Protein AF-A0AAE4YA84-F1 (afdb_monomer)

Organism: NCBI:txid2699202

Sequence (177 aa):
MNLVRAWNPTETQLVQSTLVKAIRNSNLIGAQMQAAASNQAQGNSAVKLFLGHVHGQLVAPDEIDIAPGKGYPDCYLKVGGVSYCLEVKNTENWTPNDTNRRVLLSSTKKMRKLVSTATIDDPPAHLCCTLVHDQYLVINEVRLDFIEPTTEVNVRLEASTSQKLLTNATHYVVTIP

Solvent-accessible surface area (backbone atoms only — not comparable to full-atom values): 10435 Å² total; per-residue (Å²): 132,66,84,44,24,69,76,51,74,68,58,51,52,49,50,49,53,54,49,53,54,12,44,71,72,29,57,44,62,70,34,70,51,65,88,52,98,40,74,68,53,31,36,51,34,45,44,51,51,50,48,73,29,31,45,85,46,47,61,82,89,30,47,61,46,77,37,83,71,73,57,24,39,55,23,37,37,33,50,92,91,43,35,28,38,28,35,58,45,70,42,62,74,87,54,99,82,59,80,74,86,76,85,86,72,66,54,54,68,36,41,54,48,35,34,76,67,68,64,27,45,87,49,28,36,41,38,37,39,34,39,28,18,44,98,79,33,32,22,73,46,78,46,80,46,79,48,41,66,82,57,86,76,89,83,79,90,81,90,80,85,45,73,73,56,50,76,74,45,95,77,91,86,85,86,82,136

Nearest PDB structures (foldseek):
  1xhv-assembly2_D  TM=3.497E-01  e=3.146E-02  Haemophilus influenzae
  3e43-assembly1_A  TM=3.260E-01  e=1.869E-02  Haemophilus influenzae
  2gii-assembly1_A  TM=3.249E-01  e=2.129E-02  Haemophilus influenzae
  3e44-assembly1_A  TM=3.205E-01  e=2.425E-02  Haemophilus influenzae
  1tx3-assembly1_A  TM=3.180E-01  e=2.948E-02  Haemophilus influenzae

Mean predicted aligned error: 6.12 Å

Foldseek 3Di:
DQQAAADDPVNVVQVVVQQVQLCVQQPLQQDAFDDDPDQVVSQVSQLCSSCNRRQVSGDPPWGKDQQPDDFPDRIWTATPNAIAGEHEAEDADDDPPDPDDDDQGDPCPSVVVCCVVVVHDVNHWYKYWYFHHHPRRRGRDIDIDGDHSPPDDDDDDDDDDDPVNVVVDDDDDDDDD

Structure (mmCIF, N/CA/C/O backbone):
data_AF-A0AAE4YA84-F1
#
_entry.id   AF-A0AAE4YA84-F1
#
loop_
_atom_site.group_PDB
_atom_site.id
_atom_site.type_symbol
_atom_site.label_atom_id
_atom_site.label_alt_id
_atom_site.label_comp_id
_atom_site.label_asym_id
_atom_site.label_entity_id
_atom_site.label_seq_id
_atom_site.pdbx_PDB_ins_code
_atom_site.Cartn_x
_atom_site.Cartn_y
_atom_site.Cartn_z
_atom_site.occupancy
_atom_site.B_iso_or_equiv
_atom_site.auth_seq_id
_atom_site.auth_comp_id
_atom_site.auth_asym_id
_atom_site.auth_atom_id
_atom_site.pdbx_PDB_model_num
ATOM 1 N N . MET A 1 1 ? 4.873 -14.575 16.492 1.00 55.22 1 MET A N 1
ATOM 2 C CA . MET A 1 1 ? 4.150 -13.340 16.127 1.00 55.22 1 MET A CA 1
ATOM 3 C C . MET A 1 1 ? 3.693 -13.515 14.693 1.00 55.22 1 MET A C 1
ATOM 5 O O . MET A 1 1 ? 4.552 -13.665 13.827 1.00 55.22 1 MET A O 1
ATOM 9 N N . ASN A 1 2 ? 2.384 -13.628 14.468 1.00 68.94 2 ASN A N 1
ATOM 10 C CA . ASN A 1 2 ? 1.846 -13.740 13.112 1.00 68.94 2 ASN A CA 1
ATOM 11 C C . ASN A 1 2 ? 2.110 -12.424 12.375 1.00 68.94 2 ASN A C 1
ATOM 13 O O . ASN A 1 2 ? 2.068 -11.363 12.985 1.00 68.94 2 ASN A O 1
ATOM 17 N N . LEU A 1 3 ? 2.480 -12.491 11.097 1.00 82.50 3 LEU A N 1
ATOM 18 C CA . LEU A 1 3 ? 2.800 -11.287 10.324 1.00 82.50 3 LEU A CA 1
ATOM 19 C C . LEU A 1 3 ? 1.569 -10.644 9.704 1.00 82.50 3 LEU A C 1
ATOM 21 O O . LEU A 1 3 ? 1.678 -9.494 9.325 1.00 82.50 3 LEU A O 1
ATOM 25 N N . VAL A 1 4 ? 0.466 -11.387 9.606 1.00 90.12 4 VAL A N 1
ATOM 26 C CA . VAL A 1 4 ? -0.806 -10.997 8.995 1.00 90.12 4 VAL A CA 1
ATOM 27 C C . VAL A 1 4 ? -1.915 -11.546 9.891 1.00 90.12 4 VAL A C 1
ATOM 29 O O . VAL A 1 4 ? -1.876 -12.731 10.243 1.00 90.12 4 VAL A O 1
ATOM 32 N N . ARG A 1 5 ? -2.881 -10.711 10.288 1.00 94.00 5 ARG A N 1
ATOM 33 C CA . ARG A 1 5 ? -4.149 -11.171 10.880 1.00 94.00 5 ARG A CA 1
ATOM 34 C C . ARG A 1 5 ? -5.212 -11.356 9.802 1.00 94.00 5 ARG A C 1
ATOM 36 O O . ARG A 1 5 ? -5.150 -10.708 8.763 1.00 94.00 5 ARG A O 1
ATOM 43 N N . ALA A 1 6 ? -6.195 -12.207 10.084 1.00 94.69 6 ALA A N 1
ATOM 44 C CA . ALA A 1 6 ? -7.377 -12.324 9.240 1.00 94.69 6 ALA A CA 1
ATOM 45 C C . ALA A 1 6 ? -8.194 -11.027 9.265 1.00 94.69 6 ALA A C 1
ATOM 47 O O . ALA A 1 6 ? -8.254 -10.332 10.292 1.00 94.69 6 ALA A O 1
ATOM 48 N N . TRP A 1 7 ? -8.833 -10.727 8.142 1.00 94.88 7 TRP A N 1
ATOM 49 C CA . TRP A 1 7 ? -9.827 -9.668 8.078 1.00 94.88 7 TRP A CA 1
ATOM 50 C C . TRP A 1 7 ? -11.151 -10.163 8.645 1.00 94.88 7 TRP A C 1
ATOM 52 O O . TRP A 1 7 ? -11.558 -11.300 8.399 1.00 94.88 7 TRP A O 1
ATOM 62 N N . ASN A 1 8 ? -11.849 -9.315 9.402 1.00 92.69 8 ASN A N 1
ATOM 63 C CA . ASN A 1 8 ? -13.237 -9.607 9.733 1.00 92.69 8 ASN A CA 1
ATOM 64 C C . ASN A 1 8 ? -14.173 -9.039 8.639 1.00 92.69 8 ASN A C 1
ATOM 66 O O . ASN A 1 8 ? -13.880 -7.978 8.084 1.00 92.69 8 ASN A O 1
ATOM 70 N N . PRO A 1 9 ? -15.306 -9.697 8.313 1.00 94.50 9 PRO A N 1
ATOM 71 C CA . PRO A 1 9 ? -16.166 -9.259 7.208 1.00 94.50 9 PRO A CA 1
ATOM 72 C C . PRO A 1 9 ? -16.691 -7.822 7.343 1.00 94.50 9 PRO A C 1
ATOM 74 O O . PRO A 1 9 ? -16.826 -7.113 6.346 1.00 94.50 9 PRO A O 1
ATOM 77 N N . THR A 1 10 ? -16.960 -7.380 8.573 1.00 95.31 10 THR A N 1
ATOM 78 C CA . THR A 1 10 ? -17.437 -6.023 8.866 1.00 95.31 10 THR A CA 1
ATOM 79 C C . THR A 1 10 ? -16.352 -4.976 8.597 1.00 95.31 10 THR A C 1
ATOM 81 O O . THR A 1 10 ? -16.636 -3.946 7.990 1.00 95.31 10 THR A O 1
ATOM 84 N N . GLU A 1 11 ? -15.105 -5.244 8.991 1.00 94.56 11 GLU A N 1
ATOM 85 C CA . GLU A 1 11 ? -13.926 -4.424 8.691 1.00 94.56 11 GLU A CA 1
ATOM 86 C C . GLU A 1 11 ? -13.693 -4.350 7.188 1.00 94.56 11 GLU A C 1
ATOM 88 O O . GLU A 1 11 ? -13.534 -3.254 6.656 1.00 94.56 11 GLU A O 1
ATOM 93 N N . THR A 1 12 ? -13.716 -5.494 6.492 1.00 96.25 12 THR A N 1
ATOM 94 C CA . THR A 1 12 ? -13.548 -5.547 5.035 1.00 96.25 12 THR A CA 1
ATOM 95 C C . THR A 1 12 ? -14.577 -4.665 4.346 1.00 96.25 12 THR A C 1
ATOM 97 O O . THR A 1 12 ? -14.216 -3.824 3.524 1.00 96.25 12 THR A O 1
ATOM 100 N N . GLN A 1 13 ? -15.855 -4.809 4.706 1.00 97.31 13 GLN A N 1
ATOM 101 C CA . GLN A 1 13 ? -16.930 -4.021 4.113 1.00 97.31 13 GLN A CA 1
ATOM 102 C C . GLN A 1 13 ? -16.773 -2.528 4.414 1.00 97.31 13 GLN A C 1
ATOM 104 O O . GLN A 1 13 ? -16.959 -1.700 3.519 1.00 97.31 13 GLN A O 1
ATOM 109 N N . LEU A 1 14 ? -16.407 -2.179 5.649 1.00 97.06 14 LEU A N 1
ATOM 110 C CA . LEU A 1 14 ? -16.203 -0.795 6.051 1.00 97.06 14 LEU A CA 1
ATOM 111 C C . LEU A 1 14 ? -15.045 -0.166 5.266 1.00 97.06 14 LEU A C 1
ATOM 113 O O . LEU A 1 14 ? -15.260 0.821 4.565 1.00 97.06 14 LEU A O 1
ATOM 117 N N . VAL A 1 15 ? -13.862 -0.787 5.288 1.00 97.56 15 VAL A N 1
ATOM 118 C CA . VAL A 1 15 ? -12.673 -0.335 4.549 1.00 97.56 15 VAL A CA 1
ATOM 119 C C . VAL A 1 15 ? -12.952 -0.236 3.052 1.00 97.56 15 VAL A C 1
ATOM 121 O O . VAL A 1 15 ? -12.638 0.784 2.436 1.00 97.56 15 VAL A O 1
ATOM 124 N N . GLN A 1 16 ? -13.589 -1.253 2.463 1.00 97.62 16 GLN A N 1
ATOM 125 C CA . GLN A 1 16 ? -13.979 -1.240 1.055 1.00 97.62 16 GLN A CA 1
ATOM 126 C C . GLN A 1 16 ? -14.895 -0.053 0.751 1.00 97.62 16 GLN A C 1
ATOM 128 O O . GLN A 1 16 ? -14.643 0.686 -0.198 1.00 97.62 16 GLN A O 1
ATOM 133 N N . SER A 1 17 ? -15.952 0.148 1.539 1.00 97.06 17 SER A N 1
ATOM 134 C CA . SER A 1 17 ? -16.918 1.220 1.296 1.00 97.06 17 SER A CA 1
ATOM 135 C C . SER A 1 17 ? -16.291 2.612 1.428 1.00 97.06 17 SER A C 1
ATOM 137 O O . SER A 1 17 ? -16.525 3.467 0.567 1.00 97.06 17 SER A O 1
ATOM 139 N N . THR A 1 18 ? -15.436 2.814 2.436 1.00 97.69 18 THR A N 1
ATOM 140 C CA . THR A 1 18 ? -14.708 4.065 2.667 1.00 97.69 18 THR A CA 1
ATOM 141 C C . THR A 1 18 ? -13.775 4.375 1.498 1.00 97.69 18 THR A C 1
ATOM 143 O O . THR A 1 18 ? -13.866 5.453 0.907 1.00 97.69 18 THR A O 1
ATOM 146 N N . LEU A 1 19 ? -12.927 3.423 1.097 1.00 97.50 19 LEU A N 1
ATOM 147 C CA . LEU A 1 19 ? -11.973 3.640 0.008 1.00 97.50 19 LEU A CA 1
ATOM 148 C C . LEU A 1 19 ? -12.658 3.793 -1.349 1.00 97.50 19 LEU A C 1
ATOM 150 O O . LEU A 1 19 ? -12.288 4.681 -2.110 1.00 97.50 19 LEU A O 1
ATOM 154 N N . VAL A 1 20 ? -13.680 2.987 -1.655 1.00 97.00 20 VAL A N 1
ATOM 155 C CA . VAL A 1 20 ? -14.422 3.102 -2.923 1.00 97.00 20 VAL A CA 1
ATOM 156 C C . VAL A 1 20 ? -15.068 4.478 -3.045 1.00 97.00 20 VAL A C 1
ATOM 158 O O . VAL A 1 20 ? -15.005 5.090 -4.111 1.00 97.00 20 VAL A O 1
ATOM 161 N N . LYS A 1 21 ? -15.667 4.992 -1.965 1.00 97.00 21 LYS A N 1
ATOM 162 C CA . LYS A 1 21 ? -16.238 6.341 -1.951 1.00 97.00 21 LYS A CA 1
ATOM 163 C C . LYS A 1 21 ? -15.157 7.401 -2.173 1.00 97.00 21 LYS A C 1
ATOM 165 O O . LYS A 1 21 ? -15.338 8.273 -3.020 1.00 97.00 21 LYS A O 1
ATOM 170 N N . ALA A 1 22 ? -14.037 7.299 -1.461 1.00 97.38 22 ALA A N 1
ATOM 171 C CA . ALA A 1 22 ? -12.936 8.248 -1.577 1.00 97.38 22 ALA A CA 1
ATOM 172 C C . ALA A 1 22 ? -12.331 8.262 -2.993 1.00 97.38 22 ALA A C 1
ATOM 174 O O . ALA A 1 22 ? -12.199 9.326 -3.588 1.00 97.38 22 ALA A O 1
ATOM 175 N N . ILE A 1 23 ? -12.062 7.089 -3.575 1.00 96.94 23 ILE A N 1
ATOM 176 C CA . ILE A 1 23 ? -11.510 6.930 -4.932 1.00 96.94 23 ILE A CA 1
ATOM 177 C C . ILE A 1 23 ? -12.467 7.474 -6.002 1.00 96.94 23 ILE A C 1
ATOM 179 O O . ILE A 1 23 ? -12.036 8.127 -6.952 1.00 96.94 23 ILE A O 1
ATOM 183 N N . ARG A 1 24 ? -13.777 7.232 -5.863 1.00 95.50 24 ARG A N 1
ATOM 184 C CA . ARG A 1 24 ? -14.776 7.758 -6.809 1.00 95.50 24 ARG A CA 1
ATOM 185 C C . ARG A 1 24 ? -14.853 9.281 -6.782 1.00 95.50 24 ARG A C 1
ATOM 187 O O . ARG A 1 24 ? -15.042 9.889 -7.828 1.00 95.50 24 ARG A O 1
ATOM 194 N N . ASN A 1 25 ? -14.675 9.887 -5.612 1.00 96.12 25 ASN A N 1
ATOM 195 C CA . ASN A 1 25 ? -14.719 11.339 -5.454 1.00 96.12 25 ASN A CA 1
ATOM 196 C C . ASN A 1 25 ? -13.382 12.023 -5.774 1.00 96.12 25 ASN A C 1
ATOM 198 O O . ASN A 1 25 ? -13.333 13.243 -5.905 1.00 96.12 25 ASN A O 1
ATOM 202 N N . SER A 1 26 ? -12.291 11.263 -5.892 1.00 96.06 26 SER A N 1
ATOM 203 C CA . SER A 1 26 ? -10.947 11.825 -5.998 1.00 96.06 26 SER A CA 1
ATOM 204 C C . SER A 1 26 ? -10.485 12.124 -7.420 1.00 96.06 26 SER A C 1
ATOM 206 O O . SER A 1 26 ? -9.388 12.651 -7.580 1.00 96.06 26 SER A O 1
ATOM 208 N N . ASN A 1 27 ? -11.244 11.749 -8.457 1.00 95.56 27 ASN A N 1
ATOM 209 C CA . ASN A 1 27 ? -10.780 11.759 -9.855 1.00 95.56 27 ASN A CA 1
ATOM 210 C C . ASN A 1 27 ? -9.448 11.004 -10.049 1.00 95.56 27 ASN A C 1
ATOM 212 O O . ASN A 1 27 ? -8.600 11.423 -10.831 1.00 95.56 27 ASN A O 1
ATOM 216 N N . LEU A 1 28 ? -9.222 9.927 -9.281 1.00 97.25 28 LEU A N 1
ATOM 217 C CA . LEU A 1 28 ? -8.014 9.105 -9.427 1.00 97.25 28 LEU A CA 1
ATOM 218 C C . LEU A 1 28 ? -8.064 8.276 -10.716 1.00 97.25 28 LEU A C 1
ATOM 220 O O . LEU A 1 28 ? -7.056 8.139 -11.400 1.00 97.25 28 LEU A O 1
ATOM 224 N N . ILE A 1 29 ? -9.238 7.741 -11.062 1.00 97.12 29 ILE A N 1
ATOM 225 C CA . ILE A 1 29 ? -9.460 7.119 -12.371 1.00 97.12 29 ILE A CA 1
ATOM 226 C C . ILE A 1 29 ? -9.402 8.217 -13.437 1.00 97.12 29 ILE A C 1
ATOM 228 O O . ILE A 1 29 ? -10.092 9.229 -13.325 1.00 97.12 29 ILE A O 1
ATOM 232 N N . GLY A 1 30 ? -8.566 8.018 -14.452 1.00 96.44 30 GLY A N 1
ATOM 233 C CA . GLY A 1 30 ? -8.223 9.003 -15.475 1.00 96.44 30 GLY A CA 1
ATOM 234 C C . GLY A 1 30 ? -7.026 9.890 -15.116 1.00 96.44 30 GLY A C 1
ATOM 235 O O . GLY A 1 30 ? -6.562 10.643 -15.970 1.00 96.44 30 GLY A O 1
ATOM 236 N N . ALA A 1 31 ? -6.494 9.809 -13.892 1.00 97.38 31 ALA A N 1
ATOM 237 C CA . ALA A 1 31 ? -5.290 10.545 -13.522 1.00 97.38 31 ALA A CA 1
ATOM 238 C C . ALA A 1 31 ? -4.045 9.922 -14.168 1.00 97.38 31 ALA A C 1
ATOM 240 O O . ALA A 1 31 ? -3.937 8.702 -14.292 1.00 97.38 31 ALA A O 1
ATOM 241 N N . GLN A 1 32 ? -3.083 10.762 -14.548 1.00 96.94 32 GLN A N 1
ATOM 242 C CA . GLN A 1 32 ? -1.834 10.311 -15.153 1.00 96.94 32 GLN A CA 1
ATOM 243 C C . GLN A 1 32 ? -0.718 10.225 -14.109 1.00 96.94 32 GLN A C 1
ATOM 245 O O . GLN A 1 32 ? -0.387 11.204 -13.436 1.00 96.94 32 GLN A O 1
ATOM 250 N N . MET A 1 33 ? -0.103 9.052 -13.998 1.00 95.94 33 MET A N 1
ATOM 251 C CA . MET A 1 33 ? 1.081 8.840 -13.176 1.00 95.94 33 MET A CA 1
AT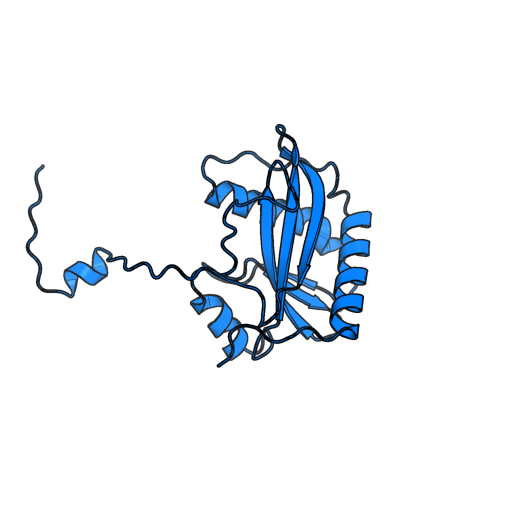OM 252 C C . MET A 1 33 ? 2.334 9.361 -13.891 1.00 95.94 33 MET A C 1
ATOM 254 O O . MET A 1 33 ? 2.493 9.218 -15.101 1.00 95.94 33 MET A O 1
ATOM 258 N N . GLN A 1 34 ? 3.265 9.952 -13.135 1.00 94.31 34 GLN A N 1
ATOM 259 C CA . GLN A 1 34 ? 4.539 10.403 -13.697 1.00 94.31 34 GLN A CA 1
ATOM 260 C C . GLN A 1 34 ? 5.443 9.204 -13.994 1.00 94.31 34 GLN A C 1
ATOM 262 O O . GLN A 1 34 ? 5.643 8.351 -13.121 1.00 94.31 34 GLN A O 1
ATOM 267 N N . ALA A 1 35 ? 6.010 9.171 -15.201 1.00 92.88 35 ALA A N 1
ATOM 268 C CA . ALA A 1 35 ? 7.030 8.203 -15.583 1.00 92.88 35 ALA A CA 1
ATOM 269 C C . ALA A 1 35 ? 8.304 8.407 -14.753 1.00 92.88 35 ALA A C 1
ATOM 271 O O . ALA A 1 35 ? 8.717 9.539 -14.488 1.00 92.88 35 ALA A O 1
ATOM 272 N N . ALA A 1 36 ? 8.940 7.309 -14.358 1.00 92.25 36 ALA A N 1
ATOM 273 C CA . ALA A 1 36 ? 10.130 7.335 -13.527 1.00 92.25 36 ALA A CA 1
ATOM 274 C C . ALA A 1 36 ? 11.238 6.424 -14.068 1.00 92.25 36 ALA A C 1
ATOM 276 O O . ALA A 1 36 ? 10.991 5.422 -14.730 1.00 92.25 36 ALA A O 1
ATOM 277 N N . ALA A 1 37 ? 12.487 6.756 -13.733 1.00 87.88 37 ALA A N 1
ATOM 278 C CA . ALA A 1 37 ? 13.673 6.064 -14.243 1.00 87.88 37 ALA A CA 1
ATOM 279 C C . ALA A 1 37 ? 13.904 4.655 -13.654 1.00 87.88 37 ALA A C 1
ATOM 281 O O . ALA A 1 37 ? 14.816 3.953 -14.082 1.00 87.88 37 ALA A O 1
ATOM 282 N N . SER A 1 38 ? 13.139 4.241 -12.640 1.00 89.81 38 SER A N 1
ATOM 283 C CA . SER A 1 38 ? 13.266 2.917 -12.021 1.00 89.81 38 SER A CA 1
ATOM 284 C C . SER A 1 38 ? 11.933 2.429 -11.464 1.00 89.81 38 SER A C 1
ATOM 286 O O . SER A 1 38 ? 11.093 3.237 -11.074 1.00 89.81 38 SER A O 1
ATOM 288 N N . ASN A 1 39 ? 11.769 1.110 -11.326 1.00 86.19 39 ASN A N 1
ATOM 289 C CA . ASN A 1 39 ? 10.561 0.508 -10.742 1.00 86.19 39 ASN A CA 1
ATOM 290 C C . ASN A 1 39 ? 10.266 1.029 -9.327 1.00 86.19 39 ASN A C 1
ATOM 292 O O . ASN A 1 39 ? 9.111 1.224 -8.960 1.00 86.19 39 ASN A O 1
ATOM 296 N N . GLN A 1 40 ? 11.308 1.285 -8.530 1.00 86.06 40 GLN A N 1
ATOM 297 C CA . GLN A 1 40 ? 11.139 1.854 -7.194 1.00 86.06 40 GLN A CA 1
ATOM 298 C C . GLN A 1 40 ? 10.639 3.301 -7.259 1.00 86.06 40 GLN A C 1
ATOM 300 O O . GLN A 1 40 ? 9.733 3.674 -6.518 1.00 86.06 40 GLN A O 1
ATOM 305 N N . ALA A 1 41 ? 11.210 4.120 -8.145 1.00 90.25 41 ALA A N 1
ATOM 306 C CA . ALA A 1 41 ? 10.743 5.486 -8.343 1.00 90.25 41 ALA A CA 1
ATOM 307 C C . ALA A 1 41 ? 9.319 5.517 -8.931 1.00 90.25 41 ALA A C 1
ATOM 309 O O . ALA A 1 41 ? 8.523 6.368 -8.539 1.00 90.25 41 ALA A O 1
ATOM 310 N N . GLN A 1 42 ? 8.970 4.546 -9.780 1.00 92.12 42 GLN A N 1
ATOM 311 C CA . GLN A 1 42 ? 7.621 4.366 -10.316 1.00 92.12 42 GLN A CA 1
ATOM 312 C C . GLN A 1 42 ? 6.623 4.013 -9.206 1.00 92.12 42 GLN A C 1
ATOM 314 O O . GLN A 1 42 ? 5.558 4.616 -9.121 1.00 92.12 42 GLN A O 1
ATOM 319 N N . GLY A 1 43 ? 6.989 3.099 -8.302 1.00 91.94 43 GLY A N 1
ATOM 320 C CA . GLY A 1 43 ? 6.208 2.793 -7.100 1.00 91.94 43 GLY A CA 1
ATOM 321 C C . GLY A 1 43 ? 5.969 4.027 -6.225 1.00 91.94 43 GLY A C 1
ATOM 322 O O . GLY A 1 43 ? 4.832 4.323 -5.874 1.00 91.94 43 GLY A O 1
ATOM 323 N N . ASN A 1 44 ? 7.012 4.817 -5.956 1.00 92.56 44 ASN A N 1
ATOM 324 C CA . ASN A 1 44 ? 6.874 6.063 -5.192 1.00 92.56 44 ASN A CA 1
ATOM 325 C C . ASN A 1 44 ? 5.968 7.093 -5.895 1.00 92.56 44 ASN A C 1
ATOM 327 O O . ASN A 1 44 ? 5.217 7.806 -5.229 1.00 92.56 44 ASN A O 1
ATOM 331 N N . SER A 1 45 ? 6.033 7.177 -7.229 1.00 94.69 45 SER A N 1
ATOM 332 C CA . SER A 1 45 ? 5.148 8.018 -8.047 1.00 94.69 45 SER A CA 1
ATOM 333 C C . SER A 1 45 ? 3.684 7.594 -7.887 1.00 94.69 45 SER A C 1
ATOM 335 O O . SER A 1 45 ? 2.827 8.441 -7.631 1.00 94.69 45 SER A O 1
ATOM 337 N N . ALA A 1 46 ? 3.410 6.284 -7.918 1.00 95.81 46 ALA A N 1
ATOM 338 C CA . ALA A 1 46 ? 2.080 5.722 -7.688 1.00 95.81 46 ALA A CA 1
ATOM 339 C C . ALA A 1 46 ? 1.536 6.059 -6.290 1.00 95.81 46 ALA A C 1
ATOM 341 O O . ALA A 1 46 ? 0.410 6.536 -6.175 1.00 95.81 46 ALA A O 1
ATOM 342 N N . VAL A 1 47 ? 2.344 5.878 -5.237 1.00 96.38 47 VAL A N 1
ATOM 343 C CA . VAL A 1 47 ? 1.971 6.236 -3.854 1.00 96.38 47 VAL A CA 1
ATOM 344 C C . VAL A 1 47 ? 1.624 7.724 -3.759 1.00 96.38 47 VAL A C 1
ATOM 346 O O . VAL A 1 47 ? 0.589 8.090 -3.202 1.00 96.38 47 VAL A O 1
ATOM 349 N N . LYS A 1 48 ? 2.465 8.596 -4.330 1.00 96.75 48 LYS A N 1
ATOM 350 C CA . LYS A 1 48 ? 2.250 10.049 -4.308 1.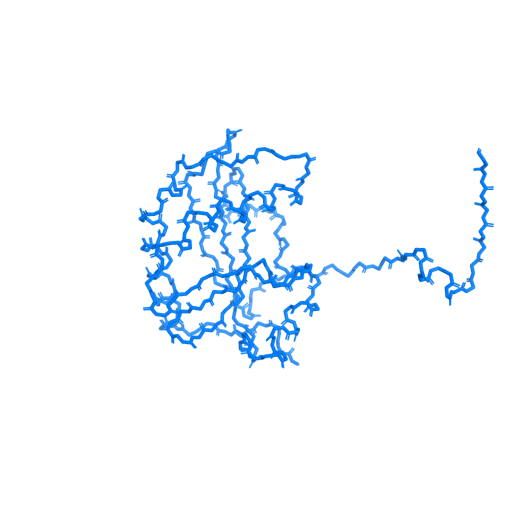00 96.75 48 LYS A CA 1
ATOM 351 C C . LYS A 1 48 ? 0.970 10.446 -5.042 1.00 96.75 48 LYS A C 1
ATOM 353 O O . LYS A 1 48 ? 0.226 11.279 -4.528 1.00 96.75 48 LYS A O 1
ATOM 358 N N . LEU A 1 49 ? 0.717 9.864 -6.216 1.00 97.50 49 LEU A N 1
ATOM 359 C CA . LEU A 1 49 ? -0.509 10.102 -6.976 1.00 97.50 49 LEU A CA 1
ATOM 360 C C . LEU A 1 49 ? -1.734 9.652 -6.172 1.00 97.50 49 LEU A C 1
ATOM 362 O O . LEU A 1 49 ? -2.654 10.435 -5.963 1.00 97.50 49 LEU A O 1
ATOM 366 N N . PHE A 1 50 ? -1.714 8.420 -5.663 1.00 98.00 50 PHE A N 1
ATOM 367 C CA . PHE A 1 50 ? -2.805 7.861 -4.872 1.00 98.00 50 PHE A CA 1
ATOM 368 C C . PHE A 1 50 ? -3.157 8.750 -3.674 1.00 98.00 50 PHE A C 1
ATOM 370 O O . PHE A 1 50 ? -4.308 9.157 -3.532 1.00 98.00 50 PHE A O 1
ATOM 377 N N . LEU A 1 51 ? -2.168 9.123 -2.858 1.00 97.38 51 LEU A N 1
ATOM 378 C CA . LEU A 1 51 ? -2.389 9.983 -1.695 1.00 97.38 51 LEU A CA 1
ATOM 379 C C . LEU A 1 51 ? -2.853 11.387 -2.086 1.00 97.38 51 LEU A C 1
ATOM 381 O O . LEU A 1 51 ? -3.772 11.912 -1.463 1.00 97.38 51 LEU A O 1
ATOM 385 N N . GLY A 1 52 ? -2.260 11.979 -3.128 1.00 96.69 52 GLY A N 1
ATOM 386 C CA . GLY A 1 52 ? -2.627 13.315 -3.604 1.00 96.69 52 GLY A CA 1
ATOM 387 C C . GLY A 1 52 ? -4.093 13.428 -4.028 1.00 96.69 52 GLY A C 1
ATOM 388 O O . GLY A 1 52 ? -4.682 14.498 -3.904 1.00 96.69 52 GLY A O 1
ATOM 389 N N . HIS A 1 53 ? -4.686 12.321 -4.474 1.00 97.56 53 HIS A N 1
ATOM 390 C CA . HIS A 1 53 ? -6.092 12.249 -4.848 1.00 97.56 53 HIS A CA 1
ATOM 391 C C . HIS A 1 53 ? -6.987 11.812 -3.676 1.00 97.56 53 HIS A C 1
ATOM 393 O O . HIS A 1 53 ? -8.006 12.446 -3.404 1.00 97.56 53 HIS A O 1
ATOM 399 N N . VAL A 1 54 ? -6.636 10.731 -2.976 1.00 97.19 54 VAL A N 1
ATOM 400 C CA . VAL A 1 54 ? -7.552 10.035 -2.056 1.00 97.19 54 VAL A CA 1
ATOM 401 C C . VAL A 1 54 ? -7.577 10.647 -0.655 1.00 97.19 54 VAL A C 1
ATOM 403 O O . VAL A 1 54 ? -8.638 10.663 -0.034 1.00 97.19 54 VAL A O 1
ATOM 406 N N . HIS A 1 55 ? -6.458 11.190 -0.162 1.00 94.81 55 HIS A N 1
ATOM 407 C CA . HIS A 1 55 ? -6.338 11.652 1.227 1.00 94.81 55 HIS A CA 1
ATOM 408 C C . HIS A 1 55 ? -7.415 12.681 1.609 1.00 94.81 55 HIS A C 1
ATOM 410 O O . HIS A 1 55 ? -8.090 12.522 2.621 1.00 94.81 55 HIS A O 1
ATOM 416 N N . GLY A 1 56 ? -7.655 13.683 0.757 1.00 93.69 56 GLY A N 1
ATOM 417 C CA . GLY A 1 56 ? -8.657 14.727 1.007 1.00 93.69 56 GLY A CA 1
ATOM 418 C C . GLY A 1 56 ? -10.119 14.287 0.851 1.00 93.69 56 GLY A C 1
ATOM 419 O O . GLY A 1 56 ? -11.011 15.101 1.069 1.00 93.69 56 GLY A O 1
ATOM 420 N N . GLN A 1 57 ? -10.375 13.040 0.445 1.00 97.19 57 GLN A N 1
ATOM 421 C CA . GLN A 1 57 ? -11.727 12.504 0.245 1.00 97.19 57 GLN A CA 1
ATOM 422 C C . GLN A 1 57 ? -12.199 11.607 1.396 1.00 97.19 57 GLN A C 1
ATOM 424 O O . GLN A 1 57 ? -13.357 11.177 1.404 1.00 97.19 57 GLN A O 1
ATOM 429 N N . LEU A 1 58 ? -11.321 11.311 2.356 1.00 96.31 58 LEU A N 1
ATOM 430 C CA . LEU A 1 58 ? -11.686 10.599 3.576 1.00 96.31 58 LEU A CA 1
ATOM 431 C C . LEU A 1 58 ? -12.385 11.554 4.550 1.00 96.31 58 LEU A C 1
ATOM 433 O O . LEU A 1 58 ? -12.046 12.732 4.651 1.00 96.31 58 LEU A O 1
ATOM 437 N N . VAL A 1 59 ? -13.401 11.047 5.249 1.00 94.00 59 VAL A N 1
ATOM 438 C CA . VAL A 1 59 ? -14.156 11.816 6.244 1.00 94.00 59 VAL A CA 1
ATOM 439 C C . VAL A 1 59 ? -13.606 11.475 7.619 1.00 94.00 59 VAL A C 1
ATOM 441 O O . VAL A 1 59 ? -13.573 10.304 7.987 1.00 94.00 59 VAL A O 1
ATOM 444 N N . ALA A 1 60 ? -13.228 12.493 8.393 1.00 93.31 60 ALA A N 1
ATOM 445 C CA . ALA A 1 60 ? -12.745 12.295 9.754 1.00 93.31 60 ALA A CA 1
ATOM 446 C C . ALA A 1 60 ? -13.734 11.433 10.577 1.00 93.31 60 ALA A C 1
ATOM 448 O O . ALA A 1 60 ? -14.945 11.674 10.519 1.00 93.31 60 ALA A O 1
ATOM 449 N N . PRO A 1 61 ? -13.245 10.448 11.355 1.00 94.19 61 PRO A N 1
ATOM 450 C CA . PRO A 1 61 ? -11.847 10.239 11.744 1.00 94.19 61 PRO A CA 1
ATOM 451 C C . PRO A 1 61 ? -11.038 9.315 10.813 1.00 94.19 61 PRO A C 1
ATOM 453 O O . PRO A 1 61 ? -9.934 8.924 11.193 1.00 94.19 61 PRO A O 1
ATOM 456 N N . ASP A 1 62 ? -11.577 8.928 9.654 1.00 97.12 62 ASP A N 1
ATOM 457 C CA . ASP A 1 62 ? -10.854 8.080 8.707 1.00 97.12 62 ASP A CA 1
ATOM 458 C C . ASP A 1 62 ? -9.723 8.884 8.046 1.00 97.12 62 ASP A C 1
ATOM 460 O O . ASP A 1 62 ? -9.922 10.023 7.619 1.00 97.12 62 ASP A O 1
ATOM 464 N N . GLU A 1 63 ? -8.534 8.292 7.956 1.00 96.69 63 GLU A N 1
ATOM 465 C CA . GLU A 1 63 ? -7.331 8.957 7.445 1.00 96.69 63 GLU A CA 1
ATOM 466 C C . GLU A 1 63 ? -6.386 7.962 6.769 1.00 96.69 63 GLU A C 1
ATOM 468 O O . GLU A 1 63 ? -6.429 6.751 7.005 1.00 96.69 63 GLU A O 1
ATOM 473 N N . ILE A 1 64 ? -5.522 8.487 5.905 1.00 97.12 64 ILE A N 1
ATOM 474 C CA . ILE A 1 64 ? -4.462 7.730 5.252 1.00 97.12 64 ILE A CA 1
ATOM 475 C C . ILE A 1 64 ? -3.183 8.554 5.239 1.00 97.12 64 ILE A C 1
ATOM 477 O O . ILE A 1 64 ? -3.157 9.660 4.706 1.00 97.12 64 ILE A O 1
ATOM 481 N N . ASP A 1 65 ? -2.107 7.970 5.750 1.00 95.50 65 ASP A N 1
ATOM 482 C CA . ASP A 1 65 ? -0.831 8.655 5.903 1.00 95.50 65 ASP A CA 1
ATOM 483 C C . ASP A 1 65 ? 0.337 7.803 5.426 1.00 95.50 65 ASP A C 1
ATOM 485 O O . ASP A 1 65 ? 0.322 6.568 5.466 1.00 95.50 65 ASP A O 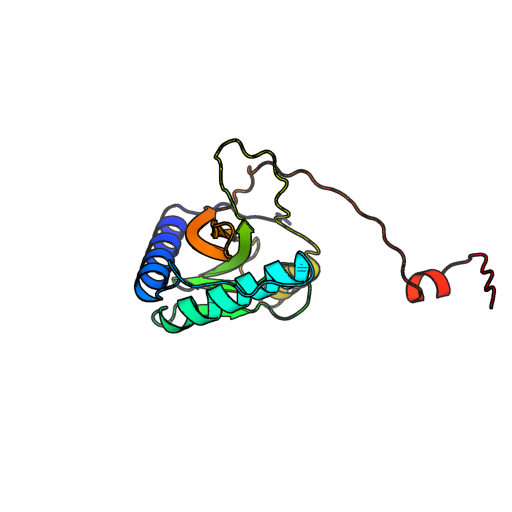1
ATOM 489 N N . ILE A 1 66 ? 1.412 8.485 5.030 1.00 95.69 66 ILE A N 1
ATOM 490 C CA . ILE A 1 66 ? 2.686 7.840 4.719 1.00 95.69 66 ILE A CA 1
ATOM 491 C C . ILE A 1 66 ? 3.246 7.203 5.989 1.00 95.69 66 ILE A C 1
ATOM 493 O O . ILE A 1 66 ? 3.459 7.866 7.005 1.00 95.69 66 ILE A O 1
ATOM 497 N N . ALA A 1 67 ? 3.591 5.920 5.906 1.00 94.88 67 ALA A N 1
ATOM 498 C CA . ALA A 1 67 ? 4.226 5.235 7.015 1.00 94.88 67 ALA A CA 1
ATOM 499 C C . ALA A 1 67 ? 5.694 5.694 7.151 1.00 94.88 67 ALA A C 1
ATOM 501 O O . ALA A 1 67 ? 6.491 5.514 6.218 1.00 94.88 67 ALA A O 1
ATOM 502 N N . PRO A 1 68 ? 6.111 6.242 8.307 1.00 91.62 68 PRO A N 1
ATOM 503 C CA . PRO A 1 68 ? 7.425 6.853 8.458 1.00 91.62 68 PRO A CA 1
ATOM 504 C C . PRO A 1 68 ? 8.572 5.842 8.330 1.00 91.62 68 PRO A C 1
ATOM 506 O O . PRO A 1 68 ? 8.644 4.838 9.043 1.00 91.62 68 PRO A O 1
ATOM 509 N N . GLY A 1 69 ? 9.539 6.158 7.466 1.00 88.25 69 GLY A N 1
ATOM 510 C CA . GLY A 1 69 ? 10.755 5.372 7.248 1.00 88.25 69 GLY A CA 1
ATOM 511 C C . GLY A 1 69 ? 10.735 4.511 5.979 1.00 88.25 69 GLY A C 1
ATOM 512 O O . GLY A 1 69 ? 9.770 4.481 5.219 1.00 88.25 69 GLY A O 1
ATOM 513 N N . LYS A 1 70 ? 11.840 3.797 5.735 1.00 86.19 70 LYS A N 1
ATOM 514 C CA . LYS A 1 70 ? 12.030 2.964 4.533 1.00 86.19 70 LYS A CA 1
ATOM 515 C C . LYS A 1 70 ? 11.460 1.552 4.718 1.00 86.19 70 LYS A C 1
ATOM 517 O O . LYS A 1 70 ? 11.499 1.014 5.823 1.00 86.19 70 LYS A O 1
ATOM 522 N N . GLY A 1 71 ? 11.024 0.933 3.621 1.00 87.94 71 GLY A N 1
ATOM 523 C CA . GLY A 1 71 ? 10.504 -0.439 3.596 1.00 87.94 71 GLY A CA 1
ATOM 524 C C . GLY A 1 71 ? 8.981 -0.486 3.692 1.00 87.94 71 GLY A C 1
ATOM 525 O O . GLY A 1 71 ? 8.319 0.456 3.273 1.00 87.94 71 GLY A O 1
ATOM 526 N N . TYR A 1 72 ? 8.451 -1.558 4.272 1.00 90.94 72 TYR A N 1
ATOM 527 C CA . TYR A 1 72 ? 7.015 -1.848 4.335 1.00 90.94 72 TYR A CA 1
ATOM 528 C C . TYR A 1 72 ? 6.347 -1.351 5.636 1.00 90.94 72 TYR A C 1
ATOM 530 O O . TYR A 1 72 ? 6.985 -1.468 6.695 1.00 90.94 72 TYR A O 1
ATOM 538 N N . PRO A 1 73 ? 5.086 -0.861 5.616 1.00 94.06 73 PRO A N 1
ATOM 539 C CA . PRO A 1 73 ? 4.215 -0.602 4.447 1.00 94.06 73 PRO A CA 1
ATOM 540 C C . PRO A 1 73 ? 4.446 0.779 3.821 1.00 94.06 73 PRO A C 1
ATOM 542 O O . PRO A 1 73 ? 5.082 1.615 4.455 1.00 94.06 73 PRO A O 1
ATOM 545 N N . ASP A 1 74 ? 3.923 1.061 2.628 1.00 95.00 74 ASP A N 1
ATOM 546 C CA . ASP A 1 74 ? 3.934 2.426 2.066 1.00 95.00 74 ASP A CA 1
ATOM 547 C C . ASP A 1 74 ? 3.153 3.424 2.939 1.00 95.00 74 ASP A C 1
ATOM 549 O O . ASP A 1 74 ? 3.647 4.509 3.270 1.00 95.00 74 ASP A O 1
ATOM 553 N N . CYS A 1 75 ? 1.951 3.030 3.360 1.00 96.06 75 CYS A N 1
ATOM 554 C CA . CYS A 1 75 ? 1.017 3.841 4.132 1.00 96.06 75 CYS A CA 1
ATOM 555 C C . CYS A 1 75 ? 0.447 3.057 5.321 1.00 96.06 75 CYS A C 1
ATOM 557 O O . CYS A 1 75 ? 0.485 1.823 5.359 1.00 96.06 75 CYS A O 1
ATOM 559 N N . TYR A 1 76 ? -0.127 3.774 6.282 1.00 95.88 76 TYR A N 1
ATOM 560 C CA . TYR A 1 76 ? -1.144 3.198 7.156 1.00 95.88 76 TYR A CA 1
ATOM 561 C C . TYR A 1 76 ? -2.492 3.848 6.847 1.00 95.88 76 TYR A C 1
ATOM 563 O O . TYR A 1 76 ? -2.572 5.028 6.509 1.00 95.88 76 TYR A O 1
ATOM 571 N N . LEU A 1 77 ? -3.541 3.040 6.910 1.00 97.31 77 LEU A N 1
ATOM 572 C CA . LEU A 1 77 ? -4.923 3.452 6.707 1.00 97.31 77 LEU A CA 1
ATOM 573 C C . LEU A 1 77 ? -5.649 3.303 8.033 1.00 97.31 77 LEU A C 1
ATOM 575 O O . LEU A 1 77 ? -5.554 2.243 8.642 1.00 97.31 77 LEU A O 1
ATOM 579 N N . LYS A 1 78 ? -6.409 4.307 8.449 1.00 97.12 78 LYS A N 1
ATOM 580 C CA . LYS A 1 78 ? -7.260 4.227 9.629 1.00 97.12 78 LYS A CA 1
ATOM 581 C C . LYS A 1 78 ? -8.709 4.379 9.216 1.00 97.12 78 LYS A C 1
ATOM 583 O O . LYS A 1 78 ? -9.076 5.377 8.604 1.00 97.12 78 LYS A O 1
ATOM 588 N N . VAL A 1 79 ? -9.516 3.377 9.542 1.00 96.56 79 VAL A N 1
ATOM 589 C CA . VAL A 1 79 ? -10.946 3.356 9.234 1.00 96.56 79 VAL A CA 1
ATOM 590 C C . VAL A 1 79 ? -11.701 2.758 10.407 1.00 96.56 79 VAL A C 1
ATOM 592 O O . VAL A 1 79 ? -11.340 1.688 10.901 1.00 96.56 79 VAL A O 1
ATOM 595 N N . GLY A 1 80 ? -12.748 3.446 10.867 1.00 93.25 80 GLY A N 1
ATOM 596 C CA . GLY A 1 80 ? -13.579 2.949 11.970 1.00 93.25 80 GLY A CA 1
ATOM 597 C C . GLY A 1 80 ? -12.816 2.778 13.289 1.00 93.25 80 GLY A C 1
ATOM 598 O O . GLY A 1 80 ? -13.152 1.911 14.089 1.00 93.25 80 GLY A O 1
ATOM 599 N N . GLY A 1 81 ? -11.765 3.578 13.503 1.00 91.56 81 GLY A N 1
ATOM 600 C CA . GLY A 1 81 ? -10.924 3.520 14.703 1.00 91.56 81 GLY A CA 1
ATOM 601 C C . GLY A 1 81 ? -9.854 2.425 14.698 1.00 91.56 81 GLY A C 1
ATOM 602 O O . GLY A 1 81 ? -9.111 2.323 15.669 1.00 91.56 81 GLY A O 1
ATOM 603 N N . VAL A 1 82 ? -9.743 1.652 13.617 1.00 94.38 82 VAL A N 1
ATOM 604 C CA . VAL A 1 82 ? -8.751 0.583 13.452 1.00 94.38 82 VAL A CA 1
ATOM 605 C C . VAL A 1 82 ? -7.741 0.983 12.382 1.00 94.38 82 VAL A C 1
ATOM 607 O O . VAL A 1 82 ? -8.118 1.584 11.374 1.00 94.38 82 VAL A O 1
ATOM 610 N N . SER A 1 83 ? -6.469 0.644 12.596 1.00 95.75 83 SER A N 1
ATOM 611 C CA . SER A 1 83 ? -5.367 0.992 11.696 1.00 95.75 83 SER A CA 1
ATOM 612 C C . SER A 1 83 ? -4.777 -0.237 10.997 1.00 95.75 83 SER A C 1
ATOM 614 O O . SER A 1 83 ? -4.424 -1.232 11.632 1.00 95.75 83 SER A O 1
ATOM 616 N N . TYR A 1 84 ? -4.599 -0.133 9.683 1.00 95.94 84 TYR A N 1
ATOM 617 C CA . TYR A 1 84 ? -4.209 -1.208 8.773 1.00 95.94 84 TYR A CA 1
ATOM 618 C C . TYR A 1 84 ? -2.913 -0.862 8.033 1.00 95.94 84 TYR A C 1
ATOM 620 O O . TYR A 1 84 ? -2.640 0.306 7.743 1.00 95.94 84 TYR A O 1
ATOM 628 N N . CYS A 1 85 ? -2.133 -1.878 7.659 1.00 96.38 85 CYS A N 1
ATOM 629 C CA . CYS A 1 85 ? -1.052 -1.694 6.693 1.00 96.38 85 CYS A CA 1
ATOM 630 C C . CYS A 1 85 ? -1.635 -1.524 5.288 1.00 96.38 85 CYS A C 1
ATOM 632 O O . CYS A 1 85 ? -2.437 -2.354 4.856 1.00 96.38 85 CYS A O 1
ATOM 634 N N . LEU A 1 86 ? -1.170 -0.518 4.548 1.00 96.38 86 LEU A N 1
ATOM 635 C CA . LEU A 1 86 ? -1.555 -0.300 3.159 1.00 96.38 86 LEU A CA 1
ATOM 636 C C . LEU A 1 86 ? -0.322 -0.196 2.261 1.00 96.38 86 LEU A C 1
ATOM 638 O O . LEU A 1 86 ? 0.528 0.672 2.443 1.00 96.38 86 LEU A O 1
ATOM 642 N N . GLU A 1 87 ? -0.252 -1.078 1.273 1.00 95.69 87 GLU A N 1
ATOM 643 C CA . GLU A 1 87 ? 0.765 -1.069 0.222 1.00 95.69 87 GLU A CA 1
ATOM 644 C C . GLU A 1 87 ? 0.152 -0.595 -1.092 1.00 95.69 87 GLU A C 1
ATOM 646 O O . GLU A 1 87 ? -0.920 -1.074 -1.468 1.00 95.69 87 GLU A O 1
ATOM 651 N N . VAL A 1 88 ? 0.831 0.297 -1.816 1.00 95.62 88 VAL A N 1
ATOM 652 C CA . VAL A 1 88 ? 0.363 0.776 -3.121 1.00 95.62 88 VAL A CA 1
ATOM 653 C C . VAL A 1 88 ? 1.256 0.217 -4.221 1.00 95.62 88 VAL A C 1
ATOM 655 O O . VAL A 1 88 ? 2.472 0.397 -4.236 1.00 95.62 88 VAL A O 1
ATOM 658 N N . LYS A 1 89 ? 0.646 -0.460 -5.189 1.00 93.25 89 LYS A N 1
ATOM 659 C CA . LYS A 1 89 ? 1.303 -1.008 -6.378 1.00 93.25 89 LYS A CA 1
ATOM 660 C C . LYS A 1 89 ? 0.735 -0.371 -7.636 1.00 93.25 89 LYS A C 1
ATOM 662 O O . LYS A 1 89 ? -0.339 0.220 -7.615 1.00 93.25 89 LYS A O 1
ATOM 667 N N . ASN A 1 90 ? 1.449 -0.516 -8.744 1.00 93.62 90 ASN A N 1
ATOM 668 C CA . ASN A 1 90 ? 0.951 -0.158 -10.065 1.00 93.62 90 ASN A CA 1
ATOM 669 C C . ASN A 1 90 ? 1.284 -1.252 -11.084 1.00 93.62 90 ASN A C 1
ATOM 671 O O . ASN A 1 90 ? 2.226 -2.022 -10.873 1.00 93.62 90 ASN A O 1
ATOM 675 N N . THR A 1 91 ? 0.479 -1.352 -12.141 1.00 92.19 91 THR A N 1
ATOM 676 C CA . THR A 1 91 ? 0.702 -2.281 -13.254 1.00 92.19 91 THR A CA 1
ATOM 677 C C . THR A 1 91 ? -0.019 -1.813 -14.521 1.00 92.19 91 THR A C 1
ATOM 679 O O . THR A 1 91 ? -1.112 -1.261 -14.432 1.00 92.19 91 THR A O 1
ATOM 682 N N . GLU A 1 92 ? 0.576 -2.054 -15.692 1.00 89.94 92 GLU A N 1
ATOM 683 C CA . GLU A 1 92 ? 0.020 -1.649 -16.994 1.00 89.94 92 GLU A CA 1
ATOM 684 C C . GLU A 1 92 ? -1.121 -2.559 -17.474 1.00 89.94 92 GLU A C 1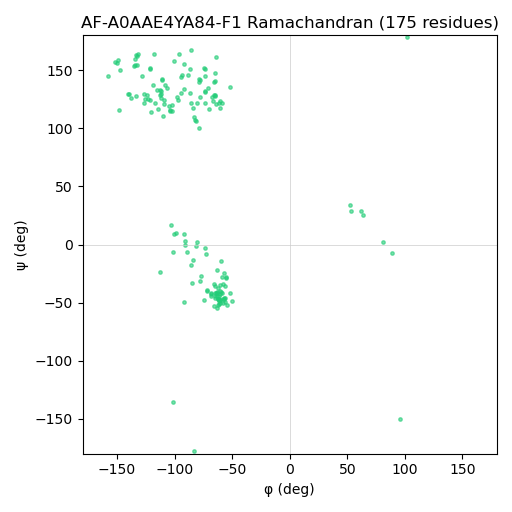
ATOM 686 O O . GLU A 1 92 ? -1.990 -2.167 -18.238 1.00 89.94 92 GLU A O 1
ATOM 691 N N . ASN A 1 93 ? -1.130 -3.819 -17.053 1.00 77.44 93 ASN A N 1
ATOM 692 C CA . ASN A 1 93 ? -2.152 -4.763 -17.477 1.00 77.44 93 ASN A CA 1
ATOM 693 C C . ASN A 1 93 ? -2.380 -5.743 -16.344 1.00 77.44 93 ASN A C 1
ATOM 695 O O . ASN A 1 93 ? -1.477 -6.493 -15.975 1.00 77.44 93 ASN A O 1
ATOM 699 N N . TRP A 1 94 ? -3.586 -5.740 -15.784 1.00 77.81 94 TRP A N 1
ATOM 700 C CA . TRP A 1 94 ? -3.965 -6.774 -14.841 1.00 77.81 94 TRP A CA 1
ATOM 701 C C . TRP A 1 94 ? -4.708 -7.897 -15.554 1.00 77.81 94 TRP A C 1
ATOM 703 O O . TRP A 1 94 ? -5.679 -7.658 -16.268 1.00 77.81 94 TRP A O 1
ATOM 713 N N . THR A 1 95 ? -4.281 -9.137 -15.316 1.00 77.06 95 THR A N 1
ATOM 714 C CA . THR A 1 95 ? -5.067 -10.318 -15.678 1.00 77.06 95 THR A CA 1
ATOM 715 C C . THR A 1 95 ? -5.196 -11.244 -14.462 1.00 77.06 95 THR A C 1
ATOM 717 O O . THR A 1 95 ? -4.248 -11.351 -13.681 1.00 77.06 95 THR A O 1
ATOM 720 N N . PRO A 1 96 ? -6.338 -11.937 -14.274 1.00 72.25 96 PRO A N 1
ATOM 721 C CA . PRO A 1 96 ? -6.529 -12.873 -13.159 1.00 72.25 96 PRO A CA 1
ATOM 722 C C . PRO A 1 96 ? -5.480 -13.978 -13.064 1.00 72.25 96 PRO A C 1
ATOM 724 O O . PRO A 1 96 ? -5.189 -14.450 -11.971 1.00 72.25 96 PRO A O 1
ATOM 727 N N . ASN A 1 97 ? -4.908 -14.359 -14.206 1.00 72.75 97 ASN A N 1
ATOM 728 C CA . ASN A 1 97 ? -3.923 -15.429 -14.320 1.00 72.75 97 ASN A CA 1
ATOM 729 C C . ASN A 1 97 ? -2.495 -14.890 -14.479 1.00 72.75 97 ASN A C 1
ATOM 731 O O . ASN A 1 97 ? -1.615 -15.615 -14.940 1.00 72.75 97 ASN A O 1
ATOM 735 N N . ASP A 1 98 ? -2.268 -13.616 -14.154 1.00 69.88 98 ASP A N 1
ATOM 736 C CA . ASP A 1 98 ? -0.947 -13.020 -14.259 1.00 69.88 98 ASP A CA 1
ATOM 737 C C . ASP A 1 98 ? 0.024 -13.700 -13.279 1.00 69.88 98 ASP A C 1
ATOM 739 O O . ASP A 1 98 ? -0.171 -13.690 -12.063 1.00 69.88 98 ASP A O 1
ATOM 743 N N . THR A 1 99 ? 1.097 -14.283 -13.816 1.00 65.31 99 THR A N 1
ATOM 744 C CA . THR A 1 99 ? 2.178 -14.897 -13.037 1.00 65.31 99 THR A CA 1
ATOM 745 C C . THR A 1 99 ? 3.192 -13.874 -12.522 1.00 65.31 99 THR A C 1
ATOM 747 O O . THR A 1 99 ? 4.166 -14.245 -11.861 1.00 65.31 99 THR A O 1
ATOM 750 N N . ASN A 1 100 ? 3.018 -12.587 -12.841 1.00 66.69 100 ASN A N 1
ATOM 751 C CA . ASN A 1 100 ? 3.919 -11.531 -12.417 1.00 66.69 100 ASN A CA 1
ATOM 752 C C . ASN A 1 100 ? 4.000 -11.469 -10.892 1.00 66.69 100 ASN A C 1
ATOM 754 O O . ASN A 1 100 ? 3.030 -11.238 -10.166 1.00 66.69 100 ASN A O 1
ATOM 758 N N . ARG A 1 101 ? 5.226 -11.634 -10.400 1.00 69.06 101 ARG A N 1
ATOM 759 C CA . ARG A 1 101 ? 5.536 -11.574 -8.977 1.00 69.06 101 ARG A CA 1
ATOM 760 C C . ARG A 1 101 ? 5.182 -10.200 -8.409 1.00 69.06 101 ARG A C 1
ATOM 762 O O . ARG A 1 101 ? 5.777 -9.192 -8.787 1.00 69.06 101 ARG A O 1
ATOM 769 N N . ARG A 1 102 ? 4.335 -10.185 -7.379 1.00 73.19 102 ARG A N 1
ATOM 770 C CA . ARG A 1 102 ? 4.080 -9.005 -6.543 1.00 73.19 102 ARG A CA 1
ATOM 771 C C . ARG A 1 102 ? 4.815 -9.125 -5.219 1.00 73.19 102 ARG A C 1
ATOM 773 O O . ARG A 1 102 ? 4.602 -10.057 -4.449 1.00 73.19 102 ARG A O 1
ATOM 780 N N . VAL A 1 103 ? 5.700 -8.172 -4.944 1.00 73.81 103 VAL A N 1
ATOM 781 C CA . VAL A 1 103 ? 6.369 -8.096 -3.641 1.00 73.81 103 VAL A CA 1
ATOM 782 C C . VAL A 1 103 ? 5.402 -7.463 -2.645 1.00 73.81 103 VAL A C 1
ATOM 784 O O . VAL A 1 103 ? 5.234 -6.245 -2.653 1.00 73.81 103 VAL A O 1
ATOM 787 N N . LEU A 1 104 ? 4.760 -8.299 -1.823 1.00 70.00 104 LEU A N 1
ATOM 788 C CA . LEU A 1 104 ? 3.804 -7.867 -0.797 1.00 70.00 104 LEU A CA 1
ATOM 789 C C . LEU A 1 104 ? 4.500 -7.236 0.407 1.00 70.00 104 LEU A C 1
ATOM 791 O O . LEU A 1 104 ? 4.120 -6.161 0.849 1.00 70.00 104 LEU A O 1
ATOM 795 N N . LEU A 1 105 ? 5.540 -7.897 0.917 1.00 70.38 105 LEU A N 1
ATOM 796 C CA . LEU A 1 105 ? 6.294 -7.466 2.088 1.00 70.38 105 LEU A CA 1
ATOM 797 C C . LEU A 1 105 ? 7.779 -7.406 1.722 1.00 70.38 105 LEU A C 1
ATOM 799 O O . LEU A 1 105 ? 8.333 -8.361 1.177 1.00 70.38 105 LEU A O 1
ATOM 803 N N . SER A 1 106 ? 8.425 -6.278 2.017 1.00 74.88 106 SER A N 1
ATOM 804 C CA . SER A 1 106 ? 9.886 -6.148 1.977 1.00 74.88 106 SER A CA 1
ATOM 805 C C . SER A 1 106 ? 10.447 -6.231 3.404 1.00 74.88 106 SER A C 1
ATOM 807 O O . SER A 1 106 ? 10.028 -7.074 4.198 1.00 74.88 106 SER A O 1
ATOM 809 N N . SER A 1 107 ? 11.380 -5.354 3.779 1.00 82.50 107 SER A N 1
ATOM 810 C CA . SER A 1 107 ? 11.830 -5.258 5.167 1.00 82.50 107 SER A CA 1
ATOM 811 C C . SER A 1 107 ? 10.660 -4.898 6.089 1.00 82.50 107 SER A C 1
ATOM 813 O O . SER A 1 107 ? 10.092 -3.810 5.994 1.00 82.50 107 SER A O 1
ATOM 815 N N . THR A 1 108 ? 10.344 -5.798 7.026 1.00 86.25 108 THR A N 1
ATOM 816 C CA . THR A 1 108 ? 9.268 -5.630 8.021 1.00 86.25 108 THR A CA 1
ATOM 817 C C . THR A 1 108 ? 9.678 -4.763 9.213 1.00 86.25 108 THR A C 1
ATOM 819 O O . THR A 1 108 ? 8.889 -4.563 10.134 1.00 86.25 108 THR A O 1
ATOM 822 N N . LYS A 1 109 ? 10.906 -4.221 9.235 1.00 88.50 109 LYS A N 1
ATOM 823 C CA . LYS A 1 109 ? 11.416 -3.426 10.366 1.00 88.50 109 LYS A CA 1
ATOM 824 C C . LYS A 1 109 ? 10.540 -2.204 10.659 1.00 88.50 109 LYS A C 1
ATOM 826 O O . LYS A 1 109 ? 10.293 -1.911 11.826 1.00 88.50 109 LYS A O 1
ATOM 831 N N . LYS A 1 110 ? 10.072 -1.507 9.617 1.00 91.69 110 LYS A N 1
ATOM 832 C CA . LYS A 1 110 ? 9.176 -0.350 9.760 1.00 91.69 110 LYS A CA 1
ATOM 833 C C . LYS A 1 110 ? 7.819 -0.775 10.319 1.00 91.69 110 LYS A C 1
ATOM 835 O O . LYS A 1 110 ? 7.433 -0.266 11.361 1.00 91.69 110 LYS A O 1
ATOM 840 N N . MET A 1 111 ? 7.161 -1.757 9.707 1.00 93.00 111 MET A N 1
ATOM 841 C CA . MET 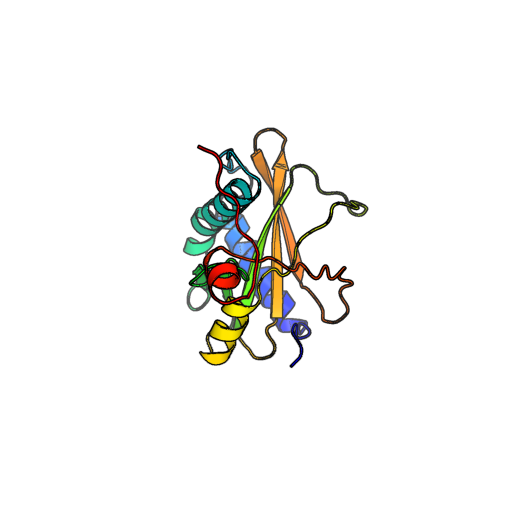A 1 111 ? 5.913 -2.334 10.220 1.00 93.00 111 MET A CA 1
ATOM 842 C C . MET A 1 111 ? 6.006 -2.736 11.699 1.00 93.00 111 MET A C 1
ATOM 844 O O . MET A 1 111 ? 5.180 -2.321 12.500 1.00 93.00 111 MET A O 1
ATOM 848 N N . ARG A 1 112 ? 7.056 -3.467 12.097 1.00 91.88 112 ARG A N 1
ATOM 849 C CA . ARG A 1 112 ? 7.261 -3.863 13.502 1.00 91.88 112 ARG A CA 1
ATOM 850 C C . ARG A 1 112 ? 7.395 -2.663 14.439 1.00 91.88 112 ARG A C 1
ATOM 852 O O . ARG A 1 112 ? 6.933 -2.730 15.571 1.00 91.88 112 ARG A O 1
ATOM 859 N N . LYS A 1 113 ? 8.006 -1.568 13.974 1.00 93.06 113 LYS A N 1
ATOM 860 C CA . LYS A 1 113 ? 8.064 -0.318 14.737 1.00 93.06 113 LYS A CA 1
ATOM 861 C C . LYS A 1 113 ? 6.665 0.278 14.919 1.00 93.06 113 LYS A C 1
ATOM 863 O O . LYS A 1 113 ? 6.340 0.636 16.042 1.00 93.06 113 LYS A O 1
ATOM 868 N N . LEU A 1 114 ? 5.854 0.333 13.860 1.00 93.94 114 LEU A N 1
ATOM 869 C CA . LEU A 1 114 ? 4.475 0.844 13.918 1.00 93.94 114 LEU A CA 1
ATOM 870 C C . LEU A 1 114 ? 3.605 0.033 14.886 1.00 93.94 114 LEU A C 1
ATOM 872 O O . LEU A 1 114 ? 2.854 0.618 15.659 1.00 93.94 114 LEU A O 1
ATOM 876 N N . VAL A 1 115 ? 3.766 -1.294 14.891 1.00 93.94 115 VAL A N 1
ATOM 877 C CA . VAL A 1 115 ? 3.134 -2.179 15.881 1.00 93.94 115 VAL A CA 1
ATOM 878 C C . VAL A 1 115 ? 3.604 -1.828 17.296 1.00 93.94 115 VAL A C 1
ATOM 880 O O . VAL A 1 115 ? 2.794 -1.596 18.185 1.00 93.94 115 VAL A O 1
ATOM 883 N N . SER A 1 116 ? 4.921 -1.711 17.513 1.00 93.19 116 SER A N 1
ATOM 884 C CA . SER A 1 116 ? 5.473 -1.409 18.844 1.00 93.19 116 SER A CA 1
ATOM 885 C C . SER A 1 116 ? 5.065 -0.039 19.397 1.00 93.19 116 SER A C 1
ATOM 887 O O . SER A 1 116 ? 5.115 0.169 20.605 1.00 93.19 116 SER A O 1
ATOM 889 N N . THR A 1 117 ? 4.673 0.894 18.524 1.00 93.69 117 THR A N 1
ATOM 890 C CA . THR A 1 117 ? 4.176 2.227 18.893 1.00 93.69 117 THR A CA 1
ATOM 891 C C . THR A 1 117 ? 2.650 2.318 18.893 1.00 93.69 117 THR A C 1
ATOM 893 O O . THR A 1 117 ? 2.130 3.426 18.985 1.00 93.69 117 THR A O 1
ATOM 896 N N . ALA A 1 118 ? 1.938 1.189 18.772 1.00 92.44 118 ALA A N 1
ATOM 897 C CA . ALA A 1 118 ? 0.476 1.113 18.693 1.00 92.44 118 ALA A CA 1
ATOM 898 C C . ALA A 1 118 ? -0.140 2.003 17.591 1.00 92.44 118 ALA A C 1
ATOM 900 O O . ALA A 1 118 ? -1.263 2.483 17.710 1.00 92.44 118 ALA A O 1
ATOM 901 N N . THR A 1 119 ? 0.608 2.245 16.510 1.00 93.62 119 THR A N 1
ATOM 902 C CA . THR A 1 119 ? 0.115 2.976 15.331 1.00 93.62 119 THR A CA 1
ATOM 903 C C . THR A 1 119 ? -0.766 2.082 14.457 1.00 93.62 119 THR A C 1
ATOM 905 O O . THR A 1 119 ? -1.690 2.568 13.813 1.00 93.62 119 THR A O 1
ATOM 908 N N . ILE A 1 120 ? -0.474 0.779 14.449 1.00 93.62 120 ILE A N 1
ATOM 909 C CA . ILE A 1 120 ? -1.249 -0.287 13.804 1.00 93.62 120 ILE A CA 1
ATOM 910 C C . ILE A 1 120 ? -1.397 -1.468 14.772 1.00 93.62 120 ILE A C 1
ATOM 912 O O . ILE A 1 120 ? -0.593 -1.600 15.699 1.00 93.62 120 ILE A O 1
ATOM 916 N N . ASP A 1 121 ? -2.392 -2.322 14.532 1.00 91.50 121 ASP A N 1
ATOM 917 C CA . ASP A 1 121 ? -2.697 -3.492 15.368 1.00 91.50 121 ASP A CA 1
ATOM 918 C C . ASP A 1 121 ? -1.582 -4.556 15.390 1.00 91.50 121 ASP A C 1
ATOM 920 O O . ASP A 1 121 ? -0.752 -4.645 14.479 1.00 91.50 121 ASP A O 1
ATOM 924 N N . ASP A 1 122 ? -1.625 -5.427 16.406 1.00 91.12 122 ASP A N 1
ATOM 925 C CA . ASP A 1 122 ? -0.801 -6.634 16.528 1.00 91.12 122 ASP A CA 1
ATOM 926 C C . ASP A 1 122 ? -1.672 -7.909 16.616 1.00 91.12 122 ASP A C 1
ATOM 928 O O . ASP A 1 122 ? -2.371 -8.089 17.616 1.00 91.12 122 ASP A O 1
ATOM 932 N N . PRO A 1 123 ? -1.647 -8.823 15.627 1.00 90.62 123 PRO A N 1
ATOM 933 C CA . PRO A 1 123 ? -0.957 -8.704 14.349 1.00 90.62 123 PRO A CA 1
ATOM 934 C C . PRO A 1 123 ? -1.681 -7.734 13.400 1.00 90.62 123 PRO A C 1
ATOM 936 O O . PRO A 1 123 ? -2.904 -7.615 13.472 1.00 90.62 123 PRO A O 1
ATOM 939 N N . PRO A 1 124 ? -0.973 -7.069 12.475 1.00 92.62 124 PRO A N 1
ATOM 940 C CA . PRO A 1 124 ? -1.608 -6.121 11.569 1.00 92.62 124 PRO A CA 1
ATOM 941 C C . PRO A 1 124 ? -2.431 -6.818 10.480 1.00 92.62 124 PRO A C 1
ATOM 943 O O . PRO A 1 124 ? -2.129 -7.937 10.060 1.00 92.62 124 PRO A O 1
ATOM 946 N N . ALA A 1 125 ? -3.480 -6.144 10.008 1.00 95.12 125 ALA A N 1
ATOM 947 C CA . ALA A 1 125 ? -4.199 -6.505 8.786 1.00 95.12 125 ALA A CA 1
ATOM 948 C C . ALA A 1 125 ? -3.615 -5.723 7.600 1.00 95.12 125 ALA A C 1
ATOM 950 O O . ALA A 1 125 ? -3.137 -4.595 7.757 1.00 95.12 125 ALA A O 1
ATOM 951 N N . HIS A 1 126 ? -3.606 -6.349 6.423 1.00 95.00 126 HIS A N 1
ATOM 952 C CA . HIS A 1 126 ? -2.833 -5.888 5.270 1.00 95.00 126 HIS A CA 1
ATOM 953 C C . HIS A 1 126 ? -3.718 -5.718 4.047 1.00 95.00 126 HIS A C 1
ATOM 955 O O . HIS A 1 126 ? -4.394 -6.655 3.620 1.00 95.00 126 HIS A O 1
ATOM 961 N N . LEU A 1 127 ? -3.671 -4.524 3.471 1.00 95.75 127 LEU A N 1
ATOM 962 C CA . LEU A 1 127 ? -4.359 -4.164 2.247 1.00 95.75 127 LEU A CA 1
ATOM 963 C C . LEU A 1 127 ? -3.327 -3.841 1.165 1.00 95.75 127 LEU A C 1
ATOM 965 O O . LEU A 1 127 ? -2.383 -3.084 1.396 1.00 95.75 127 LEU A O 1
ATOM 969 N N . CYS A 1 128 ? -3.513 -4.400 -0.024 1.00 94.56 128 CYS A N 1
ATOM 970 C CA . CYS A 1 128 ? -2.765 -4.017 -1.214 1.00 94.56 128 CYS A CA 1
ATOM 971 C C . CYS A 1 128 ? -3.702 -3.273 -2.170 1.00 94.56 128 CYS A C 1
ATOM 973 O O . CYS A 1 128 ? -4.719 -3.810 -2.602 1.00 94.56 128 CYS A O 1
ATOM 975 N N . CYS A 1 129 ? -3.358 -2.030 -2.492 1.00 95.62 129 CYS A N 1
ATOM 976 C CA . CYS A 1 129 ? -4.053 -1.206 -3.470 1.00 95.62 129 CYS A CA 1
ATOM 977 C C . CYS A 1 129 ? -3.235 -1.193 -4.762 1.00 95.62 129 CYS A C 1
ATOM 979 O O . CYS A 1 129 ? -2.113 -0.693 -4.782 1.00 95.62 129 CYS A O 1
ATOM 981 N N . THR A 1 130 ? -3.767 -1.755 -5.843 1.00 95.12 130 THR A N 1
ATOM 982 C CA . THR A 1 130 ? -3.099 -1.759 -7.149 1.00 95.12 130 THR A CA 1
ATOM 983 C C . THR A 1 130 ? -3.763 -0.749 -8.074 1.00 95.12 130 THR A C 1
ATOM 985 O O . THR A 1 130 ? -4.940 -0.894 -8.396 1.00 95.12 130 THR A O 1
ATOM 988 N N . LEU A 1 131 ? -2.997 0.240 -8.531 1.00 96.31 131 LEU A N 1
ATOM 989 C CA . LEU A 1 131 ? -3.384 1.153 -9.601 1.00 96.31 131 LEU A CA 1
ATOM 990 C C . LEU A 1 131 ? -3.095 0.485 -10.949 1.00 96.31 131 LEU A C 1
ATOM 992 O O . LEU A 1 131 ? -1.934 0.299 -11.319 1.00 96.31 131 LEU A O 1
ATOM 996 N N . VAL A 1 132 ? -4.139 0.101 -11.669 1.00 95.06 132 VAL A N 1
ATOM 997 C CA . VAL A 1 132 ? -4.006 -0.408 -13.034 1.00 95.06 132 VAL A CA 1
ATOM 998 C C . VAL A 1 132 ? -4.029 0.792 -13.972 1.00 95.06 132 VAL A C 1
ATOM 1000 O O . VAL A 1 132 ? -4.868 1.684 -13.825 1.00 95.06 132 VAL A O 1
ATOM 1003 N N . HIS A 1 133 ? -3.071 0.859 -14.886 1.00 95.06 133 HIS A N 1
ATOM 1004 C CA . HIS A 1 133 ? -2.922 1.970 -15.819 1.00 95.06 133 HIS A CA 1
ATOM 1005 C C . HIS A 1 133 ? -2.730 1.473 -17.240 1.00 95.06 133 HIS A C 1
ATOM 1007 O O . HIS A 1 133 ? -2.398 0.321 -17.429 1.00 95.06 133 HIS A O 1
ATOM 1013 N N . ASP A 1 134 ? -2.904 2.321 -18.245 1.00 94.75 134 ASP A N 1
ATOM 1014 C CA . ASP A 1 134 ? -2.548 1.975 -19.623 1.00 94.75 134 ASP A CA 1
ATOM 1015 C C . ASP A 1 134 ? -1.049 2.206 -19.920 1.00 94.75 134 ASP A C 1
ATOM 1017 O O . ASP A 1 134 ? -0.267 2.629 -19.059 1.00 94.75 134 ASP A O 1
ATOM 1021 N N . GLN A 1 135 ? -0.646 1.966 -21.170 1.00 93.81 135 GLN A N 1
ATOM 1022 C CA . GLN A 1 135 ? 0.709 2.225 -21.683 1.00 93.81 135 GLN A CA 1
ATOM 1023 C C . GLN A 1 135 ? 1.151 3.702 -21.593 1.00 93.81 135 GLN A C 1
ATOM 1025 O O . GLN A 1 135 ? 2.334 4.008 -21.730 1.00 93.81 135 GLN A O 1
ATOM 1030 N N . TYR A 1 136 ? 0.217 4.632 -21.360 1.00 94.44 136 TYR A N 1
ATOM 1031 C CA . TYR A 1 136 ? 0.466 6.065 -21.170 1.00 94.44 136 TYR A CA 1
ATOM 1032 C C . TYR A 1 136 ? 0.459 6.479 -19.691 1.00 94.44 136 TYR A C 1
ATOM 1034 O O . TYR A 1 136 ? 0.536 7.674 -19.378 1.00 94.44 136 TYR A O 1
ATOM 1042 N N . LEU A 1 137 ? 0.415 5.492 -18.787 1.00 94.88 137 LEU A N 1
ATOM 1043 C CA . LEU A 1 137 ? 0.369 5.648 -17.336 1.00 94.88 137 LEU A CA 1
ATOM 1044 C C . LEU A 1 137 ? -0.902 6.348 -16.832 1.00 94.88 137 LEU A C 1
ATOM 1046 O O . LEU A 1 137 ? -0.892 6.947 -15.754 1.00 94.88 137 LEU A O 1
ATOM 1050 N N . VAL A 1 138 ? -1.998 6.276 -17.589 1.00 96.88 138 VAL A N 1
ATOM 1051 C CA . VAL A 1 138 ? -3.309 6.771 -17.160 1.00 96.88 138 VAL A CA 1
ATOM 1052 C C . VAL A 1 138 ? -4.010 5.683 -16.359 1.00 96.88 138 VAL A C 1
ATOM 1054 O O . VAL A 1 138 ? -4.228 4.586 -16.869 1.00 96.88 138 VAL A O 1
ATOM 1057 N N . ILE A 1 139 ? -4.366 5.976 -15.106 1.00 97.31 139 ILE A N 1
ATOM 1058 C CA . ILE A 1 139 ? -5.048 5.019 -14.229 1.00 97.31 139 ILE A CA 1
ATOM 1059 C C . ILE A 1 139 ? -6.444 4.729 -14.783 1.00 97.31 139 ILE A C 1
ATOM 1061 O O . ILE A 1 139 ? -7.251 5.643 -14.940 1.00 97.31 139 ILE A O 1
ATOM 1065 N N . ASN A 1 140 ? -6.760 3.465 -15.035 1.00 95.88 140 ASN A N 1
ATOM 1066 C CA . ASN A 1 140 ? -8.065 3.036 -15.543 1.00 95.88 140 ASN A CA 1
ATOM 1067 C C . ASN A 1 140 ? -8.859 2.214 -14.516 1.00 95.88 140 ASN A C 1
ATOM 1069 O O . ASN A 1 140 ? -10.089 2.221 -14.548 1.00 95.88 140 ASN A O 1
ATOM 1073 N N . GLU A 1 141 ? -8.181 1.582 -13.559 1.00 95.69 141 GLU A N 1
ATOM 1074 C CA . GLU A 1 141 ? -8.799 0.769 -12.517 1.00 95.69 141 GLU A CA 1
ATOM 1075 C C . GLU A 1 141 ? -7.994 0.853 -11.212 1.00 95.69 141 GLU A C 1
ATOM 1077 O O . GLU A 1 141 ? -6.775 1.036 -11.199 1.00 95.69 141 GLU A O 1
ATOM 1082 N N . VAL A 1 142 ? -8.693 0.707 -10.085 1.00 96.00 142 VAL A N 1
ATOM 1083 C CA . VAL A 1 142 ? -8.076 0.481 -8.777 1.00 96.00 142 VAL A CA 1
ATOM 1084 C C . VAL A 1 142 ? -8.594 -0.827 -8.208 1.00 96.00 142 VAL A C 1
ATOM 1086 O O . VAL A 1 142 ? -9.800 -1.007 -8.037 1.00 96.00 142 VAL A O 1
ATOM 1089 N N . ARG A 1 143 ? -7.667 -1.717 -7.867 1.00 94.69 143 ARG A N 1
ATOM 1090 C CA . ARG A 1 143 ? -7.944 -3.018 -7.264 1.00 94.69 143 ARG A CA 1
ATOM 1091 C C . ARG A 1 143 ? -7.526 -3.025 -5.800 1.00 94.69 143 ARG A C 1
ATOM 1093 O O . ARG A 1 143 ? -6.436 -2.567 -5.466 1.00 94.69 143 ARG A O 1
ATOM 1100 N N . LEU A 1 144 ? -8.370 -3.597 -4.946 1.00 95.12 144 LEU A N 1
ATOM 1101 C CA . LEU A 1 144 ? -8.115 -3.776 -3.519 1.00 95.12 144 LEU A CA 1
ATOM 1102 C C . LEU A 1 144 ? -8.005 -5.273 -3.207 1.00 95.12 144 LEU A C 1
ATOM 1104 O O . LEU A 1 144 ? -8.971 -6.010 -3.383 1.00 95.12 144 LEU A O 1
ATOM 1108 N N . ASP A 1 145 ? -6.837 -5.711 -2.746 1.00 93.69 145 ASP A N 1
ATOM 1109 C CA . ASP A 1 145 ? -6.582 -7.082 -2.303 1.00 93.69 145 ASP A CA 1
ATOM 1110 C C . ASP A 1 145 ? -6.404 -7.100 -0.774 1.00 93.69 145 ASP A C 1
ATOM 1112 O O . ASP A 1 145 ? -5.415 -6.586 -0.241 1.00 93.69 145 ASP A O 1
ATOM 1116 N N . PHE A 1 146 ? -7.369 -7.693 -0.070 1.00 95.19 146 PHE A N 1
ATOM 1117 C CA . PHE A 1 146 ? -7.323 -7.923 1.374 1.00 95.19 146 PHE A CA 1
ATOM 1118 C C . PHE A 1 146 ? -6.504 -9.189 1.633 1.00 95.19 146 PHE A C 1
ATOM 1120 O O . PHE A 1 146 ? -6.934 -10.293 1.305 1.00 95.19 146 PHE A O 1
ATOM 1127 N N . ILE A 1 147 ? -5.284 -9.025 2.142 1.00 93.56 147 ILE A N 1
ATOM 1128 C CA . ILE A 1 147 ? -4.351 -10.142 2.315 1.00 93.56 147 ILE A CA 1
ATOM 1129 C C . ILE A 1 147 ? -4.750 -10.940 3.554 1.00 93.56 147 ILE A C 1
ATOM 1131 O O . ILE A 1 147 ? -4.856 -10.381 4.646 1.00 93.56 147 ILE A O 1
ATOM 1135 N N . GLU A 1 148 ? -4.921 -12.245 3.377 1.00 92.88 148 GLU A N 1
ATOM 1136 C CA . GLU A 1 148 ? -5.289 -13.186 4.429 1.00 92.88 148 GLU A CA 1
ATOM 1137 C C . GLU A 1 148 ? -4.058 -13.952 4.937 1.00 92.88 148 GLU A C 1
ATOM 1139 O O . GLU A 1 148 ? -3.082 -14.128 4.201 1.00 92.88 148 GLU A O 1
ATOM 1144 N N . PRO A 1 149 ? -4.089 -14.504 6.163 1.00 90.88 149 PRO A N 1
ATOM 1145 C CA . PRO A 1 149 ? -3.026 -15.378 6.664 1.00 90.88 149 PRO A CA 1
ATOM 1146 C C . PRO A 1 149 ? -2.768 -16.604 5.776 1.00 90.88 149 PRO A C 1
ATOM 1148 O O . PRO A 1 149 ? -1.676 -17.166 5.801 1.00 90.88 149 PRO A O 1
ATOM 1151 N N . THR A 1 150 ? -3.775 -17.023 5.005 1.00 89.75 150 THR A N 1
ATOM 1152 C CA . THR A 1 150 ? -3.705 -18.144 4.062 1.00 89.75 150 THR A CA 1
ATOM 1153 C C . THR A 1 150 ? -3.294 -17.724 2.651 1.00 89.75 150 THR A C 1
ATOM 1155 O O . THR A 1 150 ? -3.221 -18.582 1.775 1.00 89.75 150 THR A O 1
ATOM 1158 N N . THR A 1 151 ? -3.052 -16.433 2.391 1.00 87.81 151 THR A N 1
ATOM 1159 C CA . THR A 1 151 ? -2.556 -15.973 1.090 1.00 87.81 151 THR A CA 1
ATOM 1160 C C . THR A 1 151 ? -1.190 -16.599 0.818 1.00 87.81 151 THR A C 1
ATOM 1162 O O . THR A 1 151 ? -0.248 -16.430 1.592 1.00 87.81 151 THR A O 1
ATOM 1165 N N . GLU A 1 152 ? -1.080 -17.326 -0.294 1.00 83.25 152 GLU A N 1
ATOM 1166 C CA . GLU A 1 152 ? 0.169 -17.968 -0.693 1.00 83.25 152 GLU A CA 1
ATOM 1167 C C . GLU A 1 152 ? 1.234 -16.914 -1.017 1.00 83.25 152 GLU A C 1
ATOM 1169 O O . GLU A 1 152 ? 1.006 -15.979 -1.790 1.00 83.25 152 GLU A O 1
ATOM 1174 N N . VAL A 1 153 ? 2.418 -17.061 -0.418 1.00 78.81 153 VAL A N 1
ATOM 1175 C CA . VAL A 1 153 ? 3.538 -16.141 -0.620 1.00 78.81 153 VAL A CA 1
ATOM 1176 C C . VAL A 1 153 ? 4.836 -16.896 -0.867 1.00 78.81 153 VAL A C 1
ATOM 1178 O O . VAL A 1 153 ? 5.270 -17.725 -0.071 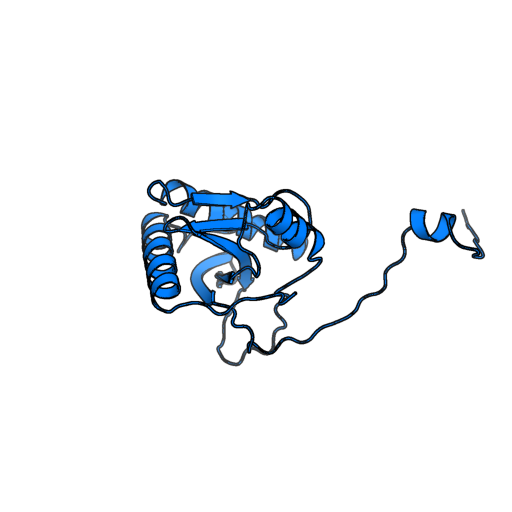1.00 78.81 153 VAL A O 1
ATOM 1181 N N . ASN A 1 154 ? 5.515 -16.540 -1.955 1.00 74.56 154 ASN A N 1
ATOM 1182 C CA . ASN A 1 154 ? 6.875 -16.997 -2.216 1.00 74.56 154 ASN A CA 1
ATOM 1183 C C . ASN A 1 154 ? 7.873 -16.129 -1.438 1.00 74.56 154 ASN A C 1
ATOM 1185 O O . ASN A 1 154 ? 8.136 -14.976 -1.801 1.00 74.56 154 ASN A O 1
ATOM 1189 N N . VAL A 1 155 ? 8.444 -16.682 -0.366 1.00 71.62 155 VAL A N 1
ATOM 1190 C CA . VAL A 1 155 ? 9.451 -15.999 0.458 1.00 71.62 155 VAL A CA 1
ATOM 1191 C C . VAL A 1 155 ? 10.832 -16.178 -0.164 1.00 71.62 155 VAL A C 1
ATOM 1193 O O . VAL A 1 155 ? 11.355 -17.286 -0.247 1.00 71.62 155 VAL A O 1
ATOM 1196 N N . ARG A 1 156 ? 11.461 -15.068 -0.559 1.00 66.88 156 ARG A N 1
ATOM 1197 C CA . ARG A 1 156 ? 12.873 -15.041 -0.956 1.00 66.88 156 ARG A CA 1
ATOM 1198 C C . ARG A 1 156 ? 13.692 -14.430 0.171 1.00 66.88 156 ARG A C 1
ATOM 1200 O O . ARG A 1 156 ? 13.525 -13.254 0.484 1.00 66.88 156 ARG A O 1
ATOM 1207 N N . LEU A 1 157 ? 14.580 -15.222 0.759 1.00 67.69 157 LEU A N 1
ATOM 1208 C CA . LEU A 1 157 ? 15.596 -14.716 1.674 1.00 67.69 157 LEU A CA 1
ATOM 1209 C C . LEU A 1 157 ? 16.744 -14.149 0.835 1.00 67.69 157 LEU A C 1
ATOM 1211 O O . LEU A 1 157 ? 17.316 -14.851 0.004 1.00 67.69 157 LEU A O 1
ATOM 1215 N N . GLU A 1 158 ? 17.053 -12.871 1.021 1.00 63.69 158 GLU A N 1
ATOM 1216 C CA . GLU A 1 158 ? 18.206 -12.225 0.397 1.00 63.69 158 GLU A CA 1
ATOM 1217 C C . GLU A 1 158 ? 19.217 -11.865 1.486 1.00 63.69 158 GLU A C 1
ATOM 1219 O O . GLU A 1 158 ? 18.866 -11.249 2.494 1.00 63.69 158 GLU A O 1
ATOM 1224 N N . ALA A 1 159 ? 20.470 -12.273 1.291 1.00 70.31 159 ALA A N 1
ATOM 1225 C CA . ALA A 1 159 ? 21.584 -11.894 2.144 1.00 70.31 159 ALA A CA 1
ATOM 1226 C C . ALA A 1 159 ? 22.407 -10.832 1.414 1.00 70.31 159 ALA A C 1
ATOM 1228 O O . ALA A 1 159 ? 23.000 -11.102 0.372 1.00 70.31 159 ALA A O 1
ATOM 1229 N N . SER A 1 160 ? 22.444 -9.623 1.963 1.00 73.50 160 SER A N 1
ATOM 1230 C CA . SER A 1 160 ? 23.244 -8.521 1.432 1.00 73.50 160 SER A CA 1
ATOM 1231 C C . SER A 1 160 ? 24.261 -8.070 2.472 1.00 73.50 160 SER A C 1
ATOM 1233 O O . SER A 1 160 ? 23.912 -7.898 3.643 1.00 73.50 160 SER A O 1
ATOM 1235 N N . THR A 1 161 ? 25.494 -7.812 2.044 1.00 80.62 161 THR A N 1
ATOM 1236 C CA . THR A 1 161 ? 26.496 -7.119 2.860 1.00 80.62 161 THR A CA 1
ATOM 1237 C C . THR A 1 161 ? 26.522 -5.627 2.514 1.00 80.62 161 THR A C 1
ATOM 1239 O O . THR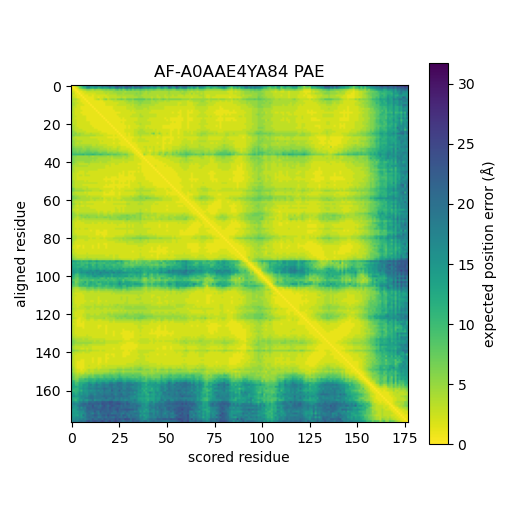 A 1 161 ? 25.981 -5.194 1.501 1.00 80.62 161 THR A O 1
ATOM 1242 N N . SER A 1 1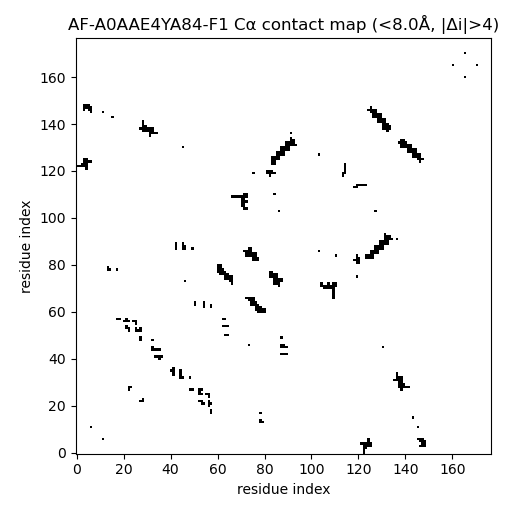62 ? 27.130 -4.816 3.368 1.00 83.88 162 SER A N 1
ATOM 1243 C CA . SER A 1 162 ? 27.396 -3.398 3.100 1.00 83.88 162 SER A CA 1
ATOM 1244 C C . SER A 1 162 ? 28.839 -3.103 3.460 1.00 83.88 162 SER A C 1
ATOM 1246 O O . SER A 1 162 ? 29.420 -3.852 4.241 1.00 83.88 162 SER A O 1
ATOM 1248 N N . GLN A 1 163 ? 29.401 -1.992 2.979 1.00 84.06 163 GLN A N 1
ATOM 1249 C CA . GLN A 1 163 ? 30.765 -1.614 3.356 1.00 84.06 163 GLN A CA 1
ATOM 1250 C C . GLN A 1 163 ? 30.945 -1.596 4.879 1.00 84.06 163 GLN A C 1
ATOM 1252 O O . GLN A 1 163 ? 31.905 -2.154 5.387 1.00 84.06 163 GLN A O 1
ATOM 1257 N N . LYS A 1 164 ? 29.961 -1.068 5.620 1.00 86.56 164 LYS A N 1
ATOM 1258 C CA . LYS A 1 164 ? 29.957 -1.083 7.089 1.00 86.56 164 LYS A CA 1
ATOM 1259 C C . LYS A 1 164 ? 30.004 -2.499 7.677 1.00 86.56 164 LYS A C 1
ATOM 1261 O O . LYS A 1 164 ? 30.668 -2.716 8.683 1.00 86.56 164 LYS A O 1
ATOM 1266 N N . LEU A 1 165 ? 29.266 -3.445 7.094 1.00 87.56 165 LEU A N 1
ATOM 1267 C CA . LEU A 1 165 ? 29.260 -4.838 7.552 1.00 87.56 165 LEU A CA 1
ATOM 1268 C C . LEU A 1 165 ? 30.576 -5.538 7.209 1.00 87.56 165 LEU A C 1
ATOM 1270 O O . LEU A 1 165 ? 31.100 -6.261 8.049 1.00 87.56 165 LEU A O 1
ATOM 1274 N N . LEU A 1 166 ? 31.127 -5.269 6.023 1.00 89.69 166 LEU A N 1
ATOM 1275 C CA . LEU A 1 166 ? 32.439 -5.753 5.611 1.00 89.69 166 LEU A CA 1
ATOM 1276 C C . LEU A 1 166 ? 33.523 -5.241 6.561 1.00 89.69 166 LEU A C 1
ATOM 1278 O O . LEU A 1 166 ? 34.277 -6.046 7.085 1.00 89.69 166 LEU A O 1
ATOM 1282 N N . THR A 1 167 ? 33.550 -3.946 6.892 1.00 84.88 167 THR A N 1
ATOM 1283 C CA . THR A 1 167 ? 34.529 -3.366 7.834 1.00 84.88 167 THR A CA 1
ATOM 1284 C C . THR A 1 167 ? 34.544 -4.05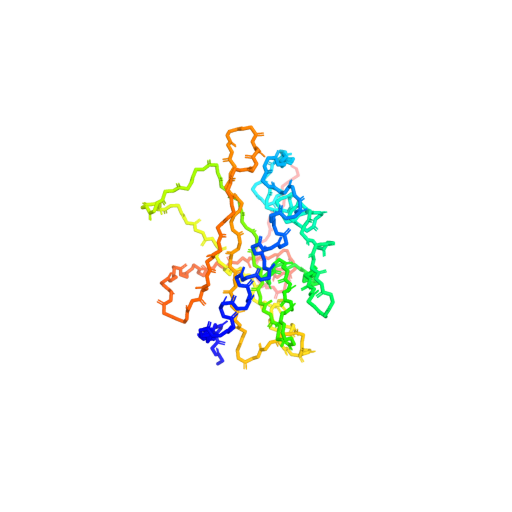6 9.204 1.00 84.88 167 THR A C 1
ATOM 1286 O O . THR A 1 167 ? 35.584 -4.091 9.851 1.00 84.88 167 THR A O 1
ATOM 1289 N N . ASN A 1 168 ? 33.422 -4.636 9.634 1.00 84.75 168 ASN A N 1
ATOM 1290 C CA . ASN A 1 168 ? 33.309 -5.350 10.910 1.00 84.75 168 ASN A CA 1
ATOM 1291 C C . ASN A 1 168 ? 33.611 -6.856 10.809 1.00 84.75 168 ASN A C 1
ATOM 1293 O O . ASN A 1 168 ? 33.469 -7.572 11.799 1.00 84.75 168 ASN A O 1
ATOM 1297 N N . ALA A 1 169 ? 33.989 -7.350 9.632 1.00 86.50 169 ALA A N 1
ATOM 1298 C CA . ALA A 1 169 ? 34.288 -8.749 9.374 1.00 86.50 169 ALA A CA 1
ATOM 1299 C C . ALA A 1 169 ? 35.725 -8.914 8.866 1.00 86.50 169 ALA A C 1
ATOM 1301 O O . ALA A 1 169 ? 36.277 -8.040 8.196 1.00 86.50 169 ALA A O 1
ATOM 1302 N N . THR A 1 170 ? 36.332 -10.070 9.125 1.00 89.38 170 THR A N 1
ATOM 1303 C CA . THR A 1 170 ? 37.592 -10.438 8.473 1.00 89.38 170 THR A CA 1
ATOM 1304 C C . THR A 1 170 ? 37.325 -10.728 6.997 1.00 89.38 170 THR A C 1
ATOM 1306 O O . THR A 1 170 ? 36.596 -11.661 6.669 1.00 89.38 170 THR A O 1
ATOM 1309 N N . HIS A 1 171 ? 37.905 -9.927 6.105 1.00 87.62 171 HIS A N 1
ATOM 1310 C CA . HIS A 1 171 ? 37.812 -10.103 4.657 1.00 87.62 171 HIS A CA 1
ATOM 1311 C C . HIS A 1 171 ? 39.056 -9.525 3.967 1.00 87.62 171 HIS A C 1
ATOM 1313 O O . HIS A 1 171 ? 39.752 -8.678 4.527 1.00 87.62 171 HIS A O 1
ATOM 1319 N N . TYR A 1 172 ? 39.349 -10.003 2.759 1.00 87.75 172 TYR A N 1
ATOM 1320 C CA . TYR A 1 172 ? 40.440 -9.497 1.927 1.00 87.75 172 TYR A CA 1
ATOM 1321 C C . TYR A 1 172 ? 39.918 -8.391 1.004 1.00 87.75 172 TYR A C 1
ATOM 1323 O O . TYR A 1 172 ? 38.860 -8.548 0.394 1.00 87.75 172 TYR A O 1
ATOM 1331 N N . VAL A 1 173 ? 40.650 -7.280 0.909 1.00 88.50 173 VAL A N 1
ATOM 1332 C CA . VAL A 1 173 ? 40.281 -6.119 0.088 1.00 88.50 173 VAL A CA 1
ATOM 1333 C C . VAL A 1 173 ? 41.417 -5.812 -0.875 1.00 88.50 173 VAL A C 1
ATOM 1335 O O . VAL A 1 173 ? 42.560 -5.658 -0.452 1.00 88.50 173 VAL A O 1
ATOM 1338 N N . VAL A 1 174 ? 41.091 -5.680 -2.160 1.00 88.81 174 VAL A N 1
ATOM 1339 C CA . VAL A 1 174 ? 41.988 -5.136 -3.186 1.00 88.81 174 VAL A CA 1
ATOM 1340 C C . VAL A 1 174 ? 41.282 -3.959 -3.833 1.00 88.81 174 VAL A C 1
ATOM 1342 O O . VAL A 1 174 ? 40.164 -4.106 -4.323 1.00 88.81 174 VAL A O 1
ATOM 1345 N N . THR A 1 175 ? 41.940 -2.805 -3.846 1.00 82.44 175 THR A N 1
ATOM 1346 C CA . THR A 1 175 ? 41.471 -1.604 -4.542 1.00 82.44 175 THR A CA 1
ATOM 1347 C C . THR A 1 175 ? 42.421 -1.336 -5.702 1.00 82.44 175 THR A C 1
ATOM 1349 O O . THR A 1 175 ? 43.631 -1.269 -5.491 1.00 82.44 175 THR A O 1
ATOM 1352 N N . ILE A 1 176 ? 41.886 -1.202 -6.914 1.00 77.81 176 ILE A N 1
ATOM 1353 C CA . ILE A 1 176 ? 42.645 -0.882 -8.131 1.00 77.81 176 ILE A CA 1
ATOM 1354 C C . ILE A 1 176 ? 42.220 0.535 -8.566 1.00 77.81 176 ILE A C 1
ATOM 1356 O O . ILE A 1 176 ? 41.013 0.784 -8.573 1.00 77.81 176 ILE A O 1
ATOM 1360 N N . PRO A 1 177 ? 43.162 1.459 -8.836 1.00 69.25 177 PRO A N 1
ATOM 1361 C CA . PRO A 1 177 ? 42.874 2.855 -9.181 1.00 69.25 177 PRO A CA 1
ATOM 1362 C C . PRO A 1 177 ? 42.241 3.043 -10.564 1.00 69.25 177 PRO A C 1
ATOM 1364 O O . PRO A 1 177 ? 42.482 2.197 -11.455 1.00 69.25 177 PRO A O 1
#

Secondary structure (DSSP, 8-state):
--SSPPPPHHHHHHHHHHHHHHHHHTT-TTPBPPP-SSHHHHHHHHHHHHHHHHGGGSPTT-EEEEPSSSSS-SEEEEETTEEEEEEEEEES---TT--PPP---S-THHHHHHHHTTSS-SSPPEEEEEEEE-TT-BEEEEEEEEE-TT------------HHHHHTS--------

Radius of gyration: 18.44 Å; Cα contacts (8 Å, |Δi|>4): 271; chains: 1; bounding box: 60×33×41 Å

pLDDT: mean 90.01, std 8.87, range [55.22, 98.0]